Protein 4MUM (pdb70)

CATH classification: 3.40.50.1000 (+1 more: 1.10.40.40)

Solvent-accessible surface area: 10524 Å² total; per-residue (Å²): 62,157,196,19,10,88,0,0,0,8,6,31,9,0,0,1,51,27,20,18,19,4,26,193,70,0,123,83,127,32,97,131,42,41,78,12,38,60,86,80,3,111,42,58,120,9,21,95,30,1,32,173,77,105,126,34,1,29,117,69,0,56,31,6,29,60,45,122,53,1,6,59,94,7,114,35,32,121,30,0,20,115,8,0,99,73,0,27,76,42,152,86,1,29,4,54,0,0,2,38,22,34,155,66,158,132,64,1,36,155,3,2,92,18,1,1,83,120,55,17,20,89,128,27,55,146,43,20,43,48,26,139,38,20,6,93,25,62,9,52,0,0,0,3,9,54,45,62,19,61,49,148,18,80,63,114,102,32,76,18,42,32,0,3,3,34,15,25,9,0,86,122,84,176,42,65,125,121,88,74,42,0,111,46,11,102,49,87,18,84,51,15,0,82,70,74,64,187

Secondary structure (DSSP, 8-state):
----EEEEE-SBTTTB-HHHHHHHHHHHH-TTS----GGG--SS-HHHHHHHHSTTHHHHHHHHHTSTTTTTTPPBPTTHHHHHHHHHHSTTEEEEEEEPPPS--SSHHHHHHHHHHHHH-GGGGGGEEE-S-GGGS--SEEEES-S-TT---S-SS-SSEEEEEP-TTTTTPPPPTT-EEE--TTS-HHHHHHTT--

Nearest PDB structures (foldseek):
  4mum-assembly1_A-2  TM=1.005E+00  e=1.459E-44  Homo sapiens
  2jau-assembly1_A  TM=1.003E+00  e=3.209E-42  Homo sapiens
  6g2m-assembly1_A  TM=9.958E-01  e=3.649E-42  Homo sapiens
  4l6c-assembly1_A  TM=9.941E-01  e=7.885E-42  Homo sapiens
  4l57-assembly1_B-2  TM=9.945E-01  e=9.111E-33  Homo sapiens

Radius of gyration: 16.86 Å; Cα contacts (8 Å, |Δi|>4): 347; chains: 1; bounding box: 38×54×32 Å

Foldseek 3Di:
DPCFAEEAEEPDQGFFPLPVLLQVQLCVVCVPDDAADLLRAAADDRLVVLCVRDPPRSVSSVVQCLDAPSLLPTDTFPLRLVLVVVQCPDPRYHYAHEYEFDPNPPHGVVSVLVNCCVRPNDVNSVRYDYDPACQPPAGAAYEEQHDVNPVVHPHPDRNYQYAHEDGSHPPPDDDDPPHHYDDHSVGDVVVVSVVRDD

Organism: Homo sapiens (NCBI:txid9606)

Sequence (198 aa):
SNRALRVLVDMDGVLADFEGGFLRRKFRARFPDQPFIIALEDRRGFWVSEQYGRLRPGLSEKAISIWESKNFFFELEEPLLPGAVEEAVKKEMASLQNTDVFICTSPPIKKMFKKYCPYEKYAWVEKKYFGPDFLEEQIVLLTRRDKTVVSSADLLIDDRPDIITTGGTGAEPTPSWEHVLFTACHNQHLQLQPPRRRLHSWADDWKAILDSKRP

Structure (mmCIF, N/CA/C/O backbone):
data_4MUM
#
_entry.id   4MUM
#
_cell.length_a   73.372
_cell.length_b   73.372
_cell.length_c   106.672
_cell.angle_alpha   90.000
_cell.angle_beta   90.000
_cell.angle_gamma   90.000
#
_symmetry.space_group_name_H-M   'P 43 21 2'
#
loop_
_entity.id
_entity.type
_entity.pdbx_description
1 polymer "Mitochondrial 5' n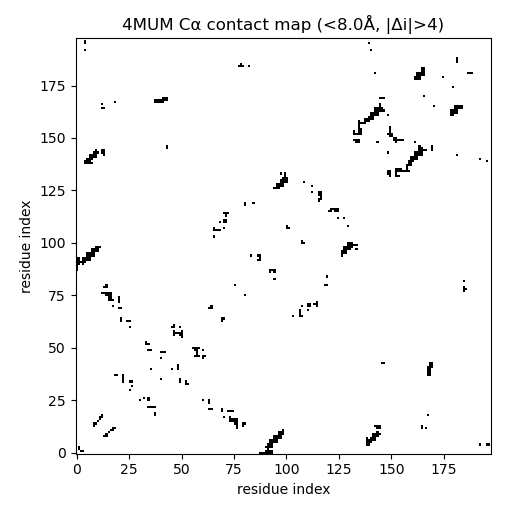ucleotidase"
2 non-polymer 'MAGNESIUM ION'
3 non-polymer 'PHOSPHATE ION'
4 non-polymer GLYCEROL
5 non-polymer DI(HYDROXYETHYL)ETHER
6 non-polymer 'TETRAETHYLENE GLYCOL'
7 non-polymer 2-AMINO-2-HYDROXYMETHYL-PROPANE-1,3-DIOL
8 non-polymer 'CHLORIDE ION'
9 water water
#
loop_
_atom_site.group_PDB
_atom_site.id
_atom_site.type_symbol
_atom_site.label_atom_id
_atom_site.label_alt_id
_atom_site.label_comp_id
_atom_site.label_asym_id
_atom_site.label_entity_id
_atom_site.label_seq_id
_atom_site.pdbx_PDB_ins_code
_atom_site.Cartn_x
_atom_site.Cartn_y
_atom_site.Cartn_z
_atom_site.occupancy
_atom_site.B_iso_or_equiv
_atom_site.auth_seq_id
_atom_site.auth_comp_id
_atom_site.auth_asym_id
_atom_site.auth_atom_id
_atom_site.pdbx_PDB_model_num
ATOM 1 N N . SER A 1 1 ? -7.355 2.851 8.126 1.00 18.42 27 SER A N 1
ATOM 2 C CA . SER A 1 1 ? -8.346 1.731 8.164 1.00 25.59 27 SER A CA 1
ATOM 3 C C . SER A 1 1 ? -7.760 0.619 9.029 1.00 28.78 27 SER A C 1
ATOM 4 O O . SER A 1 1 ? -6.521 0.395 9.030 1.00 25.72 27 SER A O 1
ATOM 7 N N . ASN A 1 2 ? -8.644 -0.066 9.778 1.00 33.61 28 ASN A N 1
ATOM 8 C CA . ASN A 1 2 ? -8.256 -1.069 10.804 1.00 36.63 28 ASN A CA 1
ATOM 9 C C . ASN A 1 2 ? -7.461 -2.273 10.210 1.00 36.93 28 ASN A C 1
ATOM 10 O O . ASN A 1 2 ? -7.660 -2.580 9.026 1.00 40.25 28 ASN A O 1
ATOM 15 N N . ARG A 1 8 ? -2.036 -6.333 12.637 1.00 37.19 34 ARG A N 1
ATOM 16 C CA . ARG A 1 8 ? -2.116 -5.283 13.687 1.00 35.18 34 ARG A CA 1
ATOM 17 C C . ARG A 1 8 ? -1.840 -3.905 13.105 1.00 31.23 34 ARG A C 1
ATOM 18 O O . ARG A 1 8 ? -0.829 -3.702 12.415 1.00 33.65 34 ARG A O 1
ATOM 22 N N . ALA A 1 9 ? -2.755 -2.984 13.342 1.00 26.60 35 ALA A N 1
ATOM 23 C CA . ALA A 1 9 ? -2.637 -1.666 12.715 1.00 21.95 35 ALA A CA 1
ATOM 24 C C . ALA A 1 9 ? -1.681 -0.790 13.483 1.00 19.34 35 ALA A C 1
ATOM 25 O O . ALA A 1 9 ? -1.651 -0.796 14.715 1.00 22.39 35 ALA A O 1
ATOM 27 N N . LEU A 1 10 ? -0.933 0.012 12.731 1.00 15.90 36 LEU A N 1
ATOM 28 C CA . LEU A 1 10 ? -0.212 1.144 13.292 1.00 15.37 36 LEU A CA 1
ATOM 29 C C . LEU A 1 10 ? -1.288 2.057 13.790 1.00 15.13 36 LEU A C 1
ATOM 30 O O . LEU A 1 10 ? -2.213 2.451 13.082 1.00 16.94 36 LEU A O 1
ATOM 35 N N . ARG A 1 11 ? -1.166 2.454 15.025 1.00 13.14 37 ARG A N 1
ATOM 36 C CA . ARG A 1 11 ? -1.964 3.478 15.774 1.00 12.53 37 ARG A CA 1
ATOM 37 C C . ARG A 1 11 ? -1.194 4.879 16.077 1.00 11.98 37 ARG A C 1
ATOM 38 O O . ARG A 1 11 ? -0.090 5.027 16.708 1.00 12.74 37 ARG A O 1
ATOM 51 N N . VAL A 1 12 ? -1.870 5.939 15.562 1.00 11.46 38 VAL A N 1
ATOM 52 C CA . VAL A 1 12 ? -1.321 7.274 15.580 1.00 10.48 38 VAL A CA 1
ATOM 53 C C . VAL A 1 12 ? -2.302 8.134 16.350 1.00 10.37 38 VAL A C 1
ATOM 54 O O . VAL A 1 12 ? -3.486 8.200 15.999 1.00 11.04 38 VAL A O 1
ATOM 58 N N . LEU A 1 13 ? -1.814 8.756 17.406 1.00 9.59 39 LEU A N 1
ATOM 59 C CA . LEU A 1 13 ? -2.550 9.777 18.145 1.00 9.31 39 LEU A CA 1
ATOM 60 C C . LEU A 1 13 ? -2.162 11.148 17.525 1.00 9.34 39 LEU A C 1
ATOM 61 O O . LEU A 1 13 ? -0.974 11.472 17.424 1.00 10.38 39 LEU A O 1
ATOM 66 N N . VAL A 1 14 ? -3.170 11.901 17.132 1.00 9.30 40 VAL A N 1
ATOM 67 C CA . VAL A 1 14 ? -3.008 13.232 16.552 1.00 9.42 40 VAL A CA 1
ATOM 68 C C . VAL A 1 14 ? -3.548 14.236 17.522 1.00 9.07 40 VAL A C 1
ATOM 69 O O . VAL A 1 14 ? -4.743 14.194 17.872 1.00 9.23 40 VAL A O 1
ATOM 73 N N . ASP A 1 15 ? -2.717 15.132 18.010 1.00 9.35 41 ASP A N 1
ATOM 74 C CA . ASP A 1 15 ? -3.133 16.212 18.891 1.00 8.85 41 ASP A CA 1
ATOM 75 C C . ASP A 1 15 ? -4.071 17.186 18.155 1.00 8.97 41 ASP A C 1
ATOM 76 O O . ASP A 1 15 ? -4.076 17.251 16.944 1.00 9.38 41 ASP A O 1
ATOM 81 N N . MET A 1 16 ? -4.844 17.940 18.941 1.00 8.95 42 MET A N 1
ATOM 82 C CA . MET A 1 16 ? -5.783 18.899 18.371 1.00 9.05 42 MET A CA 1
ATOM 83 C C . MET A 1 16 ? -5.226 20.320 18.378 1.00 8.60 42 MET A C 1
ATOM 84 O O . MET A 1 16 ? -4.827 20.816 17.335 1.00 8.65 42 MET A O 1
ATOM 89 N N . ASP A 1 17 ? -5.134 20.978 19.527 1.00 8.49 43 ASP A N 1
ATOM 90 C CA . ASP A 1 17 ? -4.604 22.354 19.545 1.00 8.40 43 ASP A CA 1
ATOM 91 C C . ASP A 1 17 ? -3.148 22.344 19.097 1.00 8.78 43 ASP A C 1
ATOM 92 O O . ASP A 1 17 ? -2.305 21.620 19.648 1.00 9.64 43 ASP A O 1
ATOM 97 N N . GLY A 1 18 ? -2.836 23.200 18.119 1.00 8.91 44 GLY A N 1
ATOM 98 C CA . GLY A 1 18 ? -1.465 23.339 17.638 1.00 9.58 44 GLY A CA 1
ATOM 99 C C . GLY A 1 18 ? -1.073 22.369 16.576 1.00 9.71 44 GLY A C 1
ATOM 100 O O . GLY A 1 18 ? 0.045 22.429 16.072 1.00 10.82 44 GLY A O 1
ATOM 101 N N . VAL A 1 19 ? -1.930 21.422 16.237 1.00 9.38 45 VAL A N 1
ATOM 102 C CA . VAL A 1 19 ? -1.665 20.387 15.239 1.00 9.19 45 VAL A CA 1
ATOM 103 C C . VAL A 1 19 ? -2.775 20.351 14.207 1.00 8.93 45 VAL A C 1
ATOM 104 O O . VAL A 1 19 ? -2.536 20.414 13.006 1.00 9.76 45 VAL A O 1
ATOM 108 N N . LEU A 1 20 ? -4.017 20.244 14.687 1.00 8.68 46 LEU A N 1
ATOM 109 C CA . LEU A 1 20 ? -5.180 20.353 13.819 1.00 8.68 46 LEU A CA 1
ATOM 110 C C . LEU A 1 20 ? -5.782 21.753 13.828 1.00 8.43 46 LEU A C 1
ATOM 111 O O . LEU A 1 20 ? -6.207 22.223 12.777 1.00 9.04 46 LEU A O 1
ATOM 116 N N . ALA A 1 21 ? -5.859 22.368 14.996 1.00 8.86 47 ALA A N 1
ATOM 117 C CA . ALA A 1 21 ? -6.590 23.648 15.205 1.00 8.99 47 ALA A CA 1
ATOM 118 C C . ALA A 1 21 ? -5.601 24.730 15.613 1.00 9.21 47 ALA A C 1
ATOM 119 O O . ALA A 1 21 ? -4.751 24.517 16.467 1.00 9.57 47 ALA A O 1
ATOM 121 N N . ASP A 1 22 ? -5.751 25.905 15.019 1.00 9.49 48 ASP A N 1
ATOM 122 C CA . ASP A 1 22 ? -4.827 27.024 15.273 1.00 10.21 48 ASP A CA 1
ATOM 123 C C . ASP A 1 22 ? -5.205 27.797 16.527 1.00 9.65 48 ASP A C 1
ATOM 124 O O . ASP A 1 22 ? -5.833 28.885 16.488 1.00 10.24 48 ASP A O 1
ATOM 129 N N . PHE A 1 23 ? -4.880 27.239 17.670 1.00 9.56 49 PHE A N 1
ATOM 130 C CA . PHE A 1 23 ? -5.114 27.852 18.968 1.00 9.42 49 PHE A CA 1
ATOM 131 C C . PHE A 1 23 ? -4.356 29.170 19.085 1.00 9.99 49 PHE A C 1
ATOM 132 O O . PHE A 1 23 ? -4.910 30.184 19.525 1.00 10.70 49 PHE A O 1
ATOM 140 N N . GLU A 1 24 ? -3.064 29.168 18.747 1.00 10.25 50 GLU A N 1
ATOM 141 C CA . GLU A 1 24 ? -2.207 30.365 18.976 1.00 11.34 50 GLU A CA 1
ATOM 142 C C . GLU A 1 24 ? -2.732 31.537 18.175 1.00 11.11 50 GLU A C 1
ATOM 143 O O . GLU A 1 24 ? -2.838 32.670 18.705 1.00 11.70 50 GLU A O 1
ATOM 149 N N . GLY A 1 25 ? -3.039 31.342 16.913 1.00 11.58 51 GLY A N 1
ATOM 150 C CA . GLY A 1 25 ? -3.539 32.458 16.096 1.00 12.01 51 GLY A CA 1
ATOM 151 C C . GLY A 1 25 ? -4.937 32.874 16.491 1.00 11.48 51 GLY A C 1
ATOM 152 O O . GLY A 1 25 ? -5.254 34.084 16.457 1.00 13.13 51 GLY A O 1
ATOM 153 N N . GLY A 1 26 ? -5.791 31.924 16.809 1.00 11.01 52 GLY A N 1
ATOM 154 C CA . GLY A 1 26 ? -7.138 32.277 17.250 1.00 11.35 52 GLY A CA 1
ATOM 155 C C . GLY A 1 26 ? -7.117 33.056 18.516 1.00 10.93 52 GLY A C 1
ATOM 156 O O . GLY A 1 26 ? -7.889 34.056 18.693 1.00 12.18 52 GLY A O 1
ATOM 157 N N . PHE A 1 27 ? -6.307 32.612 19.484 1.00 10.60 53 PHE A N 1
ATOM 158 C CA . PHE A 1 27 ? -6.132 33.309 20.735 1.00 11.02 53 PHE A CA 1
ATOM 159 C C . PHE A 1 27 ? -5.659 34.754 20.494 1.00 11.79 53 PHE A C 1
ATOM 160 O O . PHE A 1 27 ? -6.237 35.694 21.051 1.00 12.34 53 PHE A O 1
ATOM 168 N N . LEU A 1 28 ? -4.593 34.909 19.718 1.00 11.84 54 LEU A N 1
ATOM 169 C CA . LEU A 1 28 ? -4.054 36.259 19.570 1.00 13.22 54 LEU A CA 1
ATOM 170 C C . LEU A 1 28 ? -5.101 37.183 18.954 1.00 13.91 54 LEU A C 1
ATOM 171 O O . LEU A 1 28 ? -5.230 38.366 19.382 1.00 14.75 54 LEU A O 1
ATOM 176 N N . ARG A 1 29 ? -5.783 36.741 17.928 1.00 13.82 55 ARG A N 1
ATOM 177 C CA A ARG A 1 29 ? -6.747 37.583 17.256 0.50 14.58 55 ARG A CA 1
ATOM 178 C CA B ARG A 1 29 ? -6.761 37.578 17.249 0.50 15.11 55 ARG A CA 1
ATOM 179 C C . ARG A 1 29 ? -7.839 38.005 18.244 1.00 14.20 55 ARG A C 1
ATOM 180 O O . ARG A 1 29 ? -8.242 39.179 18.317 1.00 15.70 55 ARG A O 1
ATOM 195 N N . LYS A 1 30 ? -8.391 37.065 18.995 1.00 13.44 56 LYS A N 1
ATOM 196 C CA . LYS A 1 30 ? -9.476 37.392 19.929 1.00 13.13 56 LYS A CA 1
ATOM 197 C C . LYS A 1 30 ? -9.000 38.201 21.118 1.00 13.67 56 LYS A C 1
ATOM 198 O O . LYS A 1 30 ? -9.736 39.072 21.600 1.00 14.63 56 LYS A O 1
ATOM 204 N N . PHE A 1 31 ? -7.785 37.960 21.558 1.00 13.69 57 PHE A N 1
ATOM 205 C CA . PHE A 1 31 ? -7.187 38.761 22.639 1.00 14.38 57 PHE A CA 1
ATOM 206 C C . PHE A 1 31 ? -7.067 40.230 22.185 1.00 15.84 57 PHE A C 1
ATOM 207 O O . PHE A 1 31 ? -7.507 41.145 22.908 1.00 15.98 57 PHE A O 1
ATOM 215 N N . ARG A 1 32 ? -6.516 40.464 21.010 1.00 15.99 58 ARG A N 1
ATOM 216 C CA . ARG A 1 32 ? -6.322 41.848 20.533 1.00 17.39 58 ARG A CA 1
ATOM 217 C C . ARG A 1 32 ? -7.670 42.519 20.331 1.00 17.83 58 ARG A C 1
ATOM 218 O O . ARG A 1 32 ? -7.792 43.730 20.575 1.00 20.19 58 ARG A O 1
ATOM 226 N N . ALA A 1 33 ? -8.686 41.802 19.855 1.00 17.43 59 ALA A N 1
ATOM 227 C CA . ALA A 1 33 ? -10.003 42.365 19.656 1.00 17.82 59 ALA A CA 1
ATOM 228 C C . ALA A 1 33 ? -10.684 42.769 20.976 1.00 18.04 59 ALA A C 1
ATOM 229 O O . ALA A 1 33 ? -11.326 43.814 21.093 1.00 19.72 59 ALA A O 1
ATOM 231 N N . ARG A 1 34 ? -10.571 41.915 21.990 1.00 17.01 60 ARG A N 1
ATOM 232 C CA . ARG A 1 34 ? -11.221 42.150 23.267 1.00 17.10 60 ARG A CA 1
ATOM 233 C C . ARG A 1 34 ? -10.481 43.178 24.127 1.00 17.90 60 ARG A C 1
ATOM 234 O O . ARG A 1 34 ? -11.116 43.936 24.862 1.00 19.66 60 ARG A O 1
ATOM 242 N N . PHE A 1 35 ? -9.150 43.146 24.056 1.00 18.13 61 PHE A N 1
ATOM 243 C CA . PHE A 1 35 ? -8.264 43.935 24.913 1.00 18.89 61 PHE A CA 1
ATOM 244 C C . PHE A 1 35 ? -7.315 44.807 24.053 1.00 20.64 61 PHE A C 1
ATOM 245 O O . PHE A 1 35 ? -6.085 44.647 24.117 1.00 21.49 61 PHE A O 1
ATOM 253 N N . PRO A 1 36 ? -7.879 45.730 23.256 1.00 22.11 62 PRO A N 1
ATOM 254 C CA . PRO A 1 36 ? -7.092 46.453 22.285 1.00 24.40 62 PRO A CA 1
ATOM 255 C C . PRO A 1 36 ? -6.066 47.368 22.902 1.00 26.34 62 PRO A C 1
ATOM 256 O O . PRO A 1 36 ? -5.124 47.751 22.201 1.00 29.14 62 PRO A O 1
ATOM 260 N N . ASP A 1 37 ? -6.239 47.705 24.180 1.00 25.38 63 ASP A N 1
ATOM 261 C CA . ASP A 1 37 ? -5.315 48.584 24.877 1.00 27.83 63 ASP A CA 1
ATOM 262 C C . ASP A 1 37 ? -4.254 47.905 25.676 1.00 28.06 63 ASP A C 1
ATOM 263 O O . ASP A 1 37 ? -3.430 48.558 26.298 1.00 31.47 63 ASP A O 1
ATOM 268 N N . GLN A 1 38 ? -4.180 46.578 25.563 1.00 24.72 64 GLN A N 1
ATOM 269 C CA . GLN A 1 38 ? -3.215 45.850 26.311 1.00 24.36 64 GLN A CA 1
ATOM 270 C C . GLN A 1 38 ? -2.093 45.417 25.373 1.00 24.37 64 GLN A C 1
ATOM 271 O O . GLN A 1 38 ? -2.295 45.279 24.157 1.00 26.09 64 GLN A O 1
ATOM 277 N N . PRO A 1 39 ? -0.905 45.295 25.930 1.00 25.29 65 PRO A N 1
ATOM 278 C CA . PRO A 1 39 ? 0.121 44.694 25.103 1.00 24.40 65 PRO A CA 1
ATOM 279 C C . PRO A 1 39 ? -0.171 43.226 24.821 1.00 24.35 65 PRO A C 1
ATOM 280 O O . PRO A 1 39 ? -0.983 42.591 25.514 1.00 25.13 65 PRO A O 1
ATOM 284 N N . PHE A 1 40 ? 0.521 42.699 23.828 1.00 23.04 66 PHE A N 1
ATOM 285 C CA . PHE A 1 40 ? 0.284 41.296 23.408 1.00 21.67 66 PHE A CA 1
ATOM 286 C C . PHE A 1 40 ? 1.640 40.681 22.995 1.00 20.88 66 PHE A C 1
ATOM 287 O O . PHE A 1 40 ? 2.679 41.379 22.907 1.00 23.08 66 PHE A O 1
ATOM 295 N N . ILE A 1 41 ? 1.640 39.371 22.703 1.00 18.87 67 ILE A N 1
ATOM 296 C CA A ILE A 1 41 ? 2.834 38.646 22.253 0.50 18.92 67 ILE A CA 1
ATOM 297 C CA B ILE A 1 41 ? 2.843 38.630 22.278 0.50 18.04 67 ILE A CA 1
ATOM 298 C C . ILE A 1 41 ? 2.627 38.227 20.824 1.00 18.71 67 ILE A C 1
ATOM 299 O O . ILE A 1 41 ? 1.786 37.355 20.536 1.00 18.94 67 ILE A O 1
ATOM 308 N N . ALA A 1 42 ? 3.400 38.768 19.888 1.00 19.04 68 ALA A N 1
ATOM 309 C CA . ALA A 1 42 ? 3.277 38.356 18.495 1.00 19.29 68 ALA A CA 1
ATOM 310 C C . ALA A 1 42 ? 3.697 36.878 18.426 1.00 18.51 68 ALA A C 1
ATOM 311 O O . ALA A 1 42 ? 4.487 36.419 19.238 1.00 18.71 68 ALA A O 1
ATOM 313 N N . LEU A 1 43 ? 3.155 36.165 17.480 1.00 17.53 69 LEU A N 1
ATOM 314 C CA . LEU A 1 43 ? 3.451 34.708 17.421 1.00 17.58 69 LEU A CA 1
ATOM 315 C C . LEU A 1 43 ? 4.936 34.422 17.347 1.00 18.30 69 LEU A C 1
ATOM 316 O O . LEU A 1 43 ? 5.418 33.487 17.956 1.00 18.86 69 LEU A O 1
ATOM 321 N N . GLU A 1 44 ? 5.693 35.243 16.602 1.00 19.21 70 GLU A N 1
ATOM 322 C CA . GLU A 1 44 ? 7.103 34.948 16.442 1.00 21.31 70 GLU A CA 1
ATOM 323 C C . GLU A 1 44 ? 7.835 35.094 17.769 1.00 21.56 70 GLU A C 1
ATOM 324 O O . GLU A 1 44 ? 8.964 34.604 17.918 1.00 24.95 70 GLU A O 1
ATOM 327 N N . ASP A 1 45 ? 7.242 35.820 18.720 1.00 20.20 71 ASP A N 1
ATOM 328 C CA . ASP A 1 45 ? 7.841 36.036 20.011 1.00 20.17 71 ASP A CA 1
ATOM 329 C C . ASP A 1 45 ? 7.364 35.106 21.099 1.00 19.12 71 ASP A C 1
ATOM 330 O O . ASP A 1 45 ? 7.780 35.172 22.239 1.00 19.82 71 ASP A O 1
ATOM 335 N N . ARG A 1 46 ? 6.465 34.192 20.738 1.00 17.77 72 ARG A N 1
ATOM 336 C CA . ARG A 1 46 ? 5.967 33.235 21.712 1.00 17.59 72 ARG A CA 1
ATOM 337 C C . ARG A 1 46 ? 7.071 32.273 22.132 1.00 18.92 72 ARG A C 1
ATOM 338 O O . ARG A 1 46 ? 7.797 31.733 21.282 1.00 19.22 72 ARG A O 1
ATOM 346 N N . ARG A 1 47 ? 7.182 32.045 23.425 1.00 18.90 73 ARG A N 1
ATOM 347 C CA . ARG A 1 47 ? 8.121 31.090 23.977 1.00 21.96 73 ARG A CA 1
ATOM 348 C C . ARG A 1 47 ? 7.486 30.406 25.169 1.00 21.13 73 ARG A C 1
ATOM 349 O O . ARG A 1 47 ? 6.790 31.039 25.974 1.00 22.36 73 ARG A O 1
ATOM 357 N N . GLY A 1 48 ? 7.652 29.098 25.261 1.00 21.11 74 GLY A N 1
ATOM 358 C CA . GLY A 1 48 ? 7.034 28.322 26.327 1.00 20.11 74 GLY A CA 1
ATOM 359 C C . GLY A 1 48 ? 5.597 27.882 25.969 1.00 18.42 74 GLY A C 1
ATOM 360 O O . GLY A 1 48 ? 4.866 28.566 25.276 1.00 17.81 74 GLY A O 1
ATOM 361 N N . PHE A 1 49 ? 5.240 26.692 26.431 1.00 17.80 75 PHE A N 1
ATOM 362 C CA . PHE A 1 49 ? 3.937 26.110 26.087 1.00 16.48 75 PHE A CA 1
ATOM 363 C C . PHE A 1 49 ? 2.766 26.874 26.641 1.00 16.60 75 PHE A C 1
ATOM 364 O O . PHE A 1 49 ? 1.713 26.963 25.985 1.00 16.76 75 PHE A O 1
ATOM 372 N N . TRP A 1 50 ? 2.891 27.422 27.826 1.00 16.39 76 TRP A N 1
ATOM 373 C CA . TRP A 1 50 ? 1.739 28.019 28.489 1.00 16.78 76 TRP A CA 1
ATOM 374 C C . TRP A 1 50 ? 1.645 29.492 28.111 1.00 16.17 76 TRP A C 1
ATOM 375 O O . TRP A 1 50 ? 2.371 30.365 28.630 1.00 17.83 76 TRP A O 1
ATOM 386 N N . VAL A 1 51 ? 0.645 29.823 27.321 1.00 15.47 77 VAL A N 1
ATOM 387 C CA . VAL A 1 51 ? 0.400 31.177 26.896 1.00 15.45 77 VAL A CA 1
ATOM 388 C C . VAL A 1 51 ? 0.258 32.093 28.085 1.00 15.98 77 VAL A C 1
ATOM 389 O O . VAL A 1 51 ? 0.774 33.249 28.101 1.00 16.89 77 VAL A O 1
ATOM 393 N N . SER A 1 52 ? -0.569 31.690 29.057 1.00 16.21 78 SER A N 1
ATOM 394 C CA . SER A 1 52 ? -0.883 32.582 30.139 1.00 17.30 78 SER A CA 1
ATOM 395 C C . SER A 1 52 ? 0.329 32.966 30.956 1.00 18.15 78 SER A C 1
ATOM 396 O O . SER A 1 52 ? 0.368 34.054 31.536 1.00 19.85 78 SER A O 1
ATOM 399 N N . GLU A 1 53 ? 1.316 32.092 31.026 1.00 18.84 79 GLU A N 1
ATOM 400 C CA . GLU A 1 53 ? 2.564 32.405 31.761 1.00 20.59 79 GLU A CA 1
ATOM 401 C C . GLU A 1 53 ? 3.341 33.507 31.093 1.00 20.63 79 GLU A C 1
ATOM 402 O O . GLU A 1 53 ? 3.854 34.409 31.773 1.00 21.99 79 GLU A O 1
ATOM 408 N N . GLN A 1 54 ? 3.433 33.498 29.780 1.00 19.77 80 GLN A N 1
ATOM 409 C CA . GLN A 1 54 ? 4.179 34.536 29.085 1.00 20.15 80 GLN A CA 1
ATOM 410 C C . GLN A 1 54 ? 3.409 35.860 29.221 1.00 20.05 80 GLN A C 1
ATOM 411 O O . GLN A 1 54 ? 3.978 36.938 29.454 1.00 21.60 80 GLN A O 1
ATOM 417 N N . TYR A 1 55 ? 2.095 35.804 29.073 1.00 19.56 81 TYR A N 1
ATOM 418 C CA . TYR A 1 55 ? 1.293 37.036 29.243 1.00 20.17 81 TYR A CA 1
ATOM 419 C C . TYR A 1 55 ? 1.398 37.575 30.647 1.00 21.90 81 TYR A C 1
ATOM 420 O O . TYR A 1 55 ? 1.480 38.829 30.875 1.00 23.70 81 TYR A O 1
ATOM 429 N N . GLY A 1 56 ? 1.429 36.701 31.628 1.00 22.34 82 GLY A N 1
ATOM 430 C CA . GLY A 1 56 ? 1.531 37.142 33.030 1.00 24.50 82 GLY A CA 1
ATOM 431 C C . GLY A 1 56 ? 2.818 37.872 33.316 1.00 26.90 82 GLY A C 1
ATOM 432 O O . GLY A 1 56 ? 2.861 38.755 34.164 1.00 28.38 82 GLY A O 1
ATOM 433 N N . ARG A 1 57 ? 3.902 37.514 32.626 1.00 26.50 83 ARG A N 1
ATOM 434 C CA . ARG A 1 57 ? 5.162 38.235 32.770 1.00 28.67 83 ARG A CA 1
ATOM 435 C C . ARG A 1 57 ? 5.168 39.582 32.073 1.00 28.41 83 ARG A C 1
ATOM 436 O O . ARG A 1 57 ? 6.011 40.466 32.420 1.00 38.26 83 ARG A O 1
ATOM 444 N N . LEU A 1 58 ? 4.357 39.701 31.035 1.00 31.89 84 LEU A N 1
ATOM 445 C CA . LEU A 1 58 ? 4.268 40.902 30.244 1.00 32.92 84 LEU A CA 1
ATOM 446 C C . LEU A 1 58 ? 3.672 42.069 31.046 1.00 33.46 84 LEU A C 1
ATOM 447 O O . LEU A 1 58 ? 4.255 43.173 31.082 1.00 40.92 84 LEU A O 1
ATOM 452 N N . ARG A 1 59 ? 2.526 41.846 31.706 1.00 35.94 85 ARG A N 1
ATOM 453 C CA . ARG A 1 59 ? 1.902 42.882 32.521 1.00 37.03 85 ARG A CA 1
ATOM 454 C C . ARG A 1 59 ? 1.017 42.249 33.591 1.00 38.86 85 ARG A C 1
ATOM 455 O O . ARG A 1 59 ? 0.362 41.244 33.333 1.00 34.83 85 ARG A O 1
ATOM 463 N N . PRO A 1 60 ? 0.944 42.845 34.792 1.00 39.92 86 PRO A N 1
ATOM 464 C CA . PRO A 1 60 ? 0.094 42.326 35.873 1.00 39.65 86 PRO A CA 1
ATOM 465 C C . PRO A 1 60 ? -1.361 42.208 35.456 1.00 36.01 86 PRO A C 1
ATOM 466 O O . PRO A 1 60 ? -1.871 43.146 34.823 1.00 36.78 86 PRO A O 1
ATOM 470 N N . GLY A 1 61 ? -1.987 41.036 35.687 1.00 31.44 87 GLY A N 1
ATOM 471 C CA . GLY A 1 61 ? -3.430 40.843 35.371 1.00 27.79 87 GLY A CA 1
ATOM 472 C C . GLY A 1 61 ? -3.623 40.234 33.997 1.00 25.10 87 GLY A C 1
ATOM 473 O O . GLY A 1 61 ? -4.737 39.858 33.650 1.00 23.31 87 GLY A O 1
ATOM 474 N N . LEU A 1 62 ? -2.580 40.213 33.172 1.00 23.55 88 LEU A N 1
ATOM 475 C CA . LEU A 1 62 ? -2.760 39.733 31.807 1.00 22.42 88 LEU A CA 1
ATOM 476 C C . LEU A 1 62 ? -2.878 38.215 31.709 1.00 19.49 88 LEU A C 1
ATOM 477 O O . LEU A 1 62 ? -3.497 37.737 30.774 1.00 19.51 88 LEU A O 1
ATOM 482 N N . SER A 1 63 ? -2.368 37.482 32.674 1.00 17.97 89 SER A N 1
ATOM 483 C CA . SER A 1 63 ? -2.641 36.034 32.691 1.00 17.82 89 SER A CA 1
ATOM 484 C C . SER A 1 63 ? -4.126 35.770 32.737 1.00 16.40 89 SER A C 1
ATOM 485 O O . SER A 1 63 ? -4.683 34.988 31.969 1.00 16.05 89 SER A O 1
ATOM 488 N N . GLU A 1 64 ? -4.837 36.448 33.637 1.00 17.13 90 GLU A N 1
ATOM 489 C CA . GLU A 1 64 ? -6.285 36.256 33.823 1.00 16.71 90 GLU A CA 1
ATOM 490 C C . GLU A 1 64 ? -7.028 36.692 32.606 1.00 14.69 90 GLU A C 1
ATOM 491 O O . GLU A 1 64 ? -8.019 36.082 32.196 1.00 14.91 90 GLU A O 1
ATOM 497 N N . LYS A 1 65 ? -6.642 37.806 32.007 1.00 15.01 91 LYS A N 1
ATOM 498 C CA . LYS A 1 65 ? -7.249 38.221 30.752 1.00 14.76 91 LYS A CA 1
ATOM 499 C C . LYS A 1 65 ? -7.052 37.215 29.626 1.00 13.98 91 LYS A C 1
ATOM 500 O O . LYS A 1 65 ? -7.974 36.955 28.852 1.00 13.77 91 LYS A O 1
ATOM 506 N N . ALA A 1 66 ? -5.847 36.700 29.507 1.00 13.42 92 ALA A N 1
ATOM 507 C CA . ALA A 1 66 ? -5.576 35.686 28.485 1.00 12.48 92 ALA A CA 1
ATOM 508 C C . ALA A 1 66 ? -6.491 34.472 28.685 1.00 12.06 92 ALA A C 1
ATOM 509 O O . ALA A 1 66 ? -7.109 33.985 27.741 1.00 11.32 92 ALA A O 1
ATOM 511 N N . ILE A 1 67 ? -6.547 33.989 29.924 1.00 11.63 93 ILE A N 1
ATOM 512 C CA . ILE A 1 67 ? -7.395 32.816 30.247 1.00 11.88 93 ILE A CA 1
ATOM 513 C C . ILE A 1 67 ? -8.811 33.060 29.805 1.00 11.57 93 ILE A C 1
ATOM 514 O O . ILE A 1 67 ? -9.510 32.174 29.320 1.00 11.24 93 ILE A O 1
ATOM 519 N N . SER A 1 68 ? -9.302 34.269 30.025 1.00 11.43 94 SER A N 1
ATOM 520 C CA . SER A 1 68 ? -10.672 34.561 29.716 1.00 11.42 94 SER A CA 1
ATOM 521 C C . SER A 1 68 ? -11.010 34.449 28.245 1.00 11.26 94 SER A C 1
ATOM 522 O O . SER A 1 68 ? -12.177 34.269 27.890 1.00 11.96 94 SER A O 1
ATOM 525 N N . ILE A 1 69 ? -10.030 34.529 27.370 1.00 10.49 95 ILE A N 1
ATOM 526 C CA . ILE A 1 69 ? -10.240 34.319 25.949 1.00 10.54 95 ILE A CA 1
ATOM 527 C C . ILE A 1 69 ? -10.592 32.842 25.670 1.00 9.96 95 ILE A C 1
ATOM 528 O O . ILE A 1 69 ? -11.593 32.577 25.013 1.00 9.70 95 ILE A O 1
ATOM 533 N N . TRP A 1 70 ? -9.782 31.892 26.137 1.00 9.62 96 TRP A N 1
ATOM 534 C CA . TRP A 1 70 ? -10.064 30.489 25.812 1.00 8.90 96 TRP A CA 1
ATOM 535 C C . TRP A 1 70 ? -11.145 29.890 26.690 1.00 8.67 96 TRP A C 1
ATOM 536 O O . TRP A 1 70 ? -11.692 28.862 26.308 1.00 9.43 96 TRP A O 1
ATOM 547 N N . GLU A 1 71 ? -11.531 30.525 27.787 1.00 9.15 97 GLU A N 1
ATOM 548 C CA . GLU A 1 71 ? -12.711 30.128 28.537 1.00 9.21 97 GLU A CA 1
ATOM 549 C C . GLU A 1 71 ? -14.016 30.590 27.923 1.00 9.29 97 GLU A C 1
ATOM 550 O O . GLU A 1 71 ? -15.090 30.167 28.382 1.00 10.33 97 GLU A O 1
ATOM 556 N N . SER A 1 72 ? -13.973 31.480 26.944 1.00 9.44 98 SER A N 1
ATOM 557 C CA . SER A 1 72 ? -15.178 31.993 26.361 1.00 9.62 98 SER A CA 1
ATOM 558 C C . SER A 1 72 ? -15.860 31.046 25.406 1.00 9.35 98 SER A C 1
ATOM 559 O O . SER A 1 72 ? -15.180 30.342 24.630 1.00 9.39 98 SER A O 1
ATOM 562 N N . LYS A 1 73 ? -17.185 31.111 25.380 1.00 9.11 99 LYS A N 1
ATOM 563 C CA . LYS A 1 73 ? -17.941 30.370 24.400 1.00 9.61 99 LYS A CA 1
ATOM 564 C C . LYS A 1 73 ? -17.456 30.644 23.014 1.00 9.47 99 LYS A C 1
ATOM 565 O O . LYS A 1 73 ? -17.123 31.783 22.669 1.00 10.28 99 LYS A O 1
ATOM 570 N N . ASN A 1 74 ? -17.449 29.623 22.182 1.00 9.52 100 ASN A N 1
ATOM 571 C CA . ASN A 1 74 ? -17.064 29.646 20.792 1.00 10.74 100 ASN A CA 1
ATOM 572 C C . ASN A 1 74 ? -15.593 29.777 20.509 1.00 9.95 100 ASN A C 1
ATOM 573 O O . ASN A 1 74 ? -15.198 29.739 19.346 1.00 10.54 100 ASN A O 1
ATOM 578 N N . PHE A 1 75 ? -14.758 29.896 21.539 1.00 8.75 101 PHE A N 1
ATOM 579 C CA . PHE A 1 75 ? -13.318 29.967 21.276 1.00 8.79 101 PHE A CA 1
ATOM 580 C C . PHE A 1 75 ? -12.819 28.715 20.553 1.00 8.49 101 PHE A C 1
ATOM 581 O O . PHE A 1 75 ? -12.188 28.794 19.499 1.00 9.33 101 PHE A O 1
ATOM 589 N N . PHE A 1 76 ? -13.057 27.557 21.151 1.00 8.24 102 PHE A N 1
ATOM 590 C CA . PHE A 1 76 ? -12.591 26.325 20.527 1.00 8.55 102 PHE A CA 1
ATOM 591 C C . PHE A 1 76 ? -13.303 26.034 19.227 1.00 8.47 102 PHE A C 1
ATOM 592 O O . PHE A 1 76 ? -12.682 25.620 18.235 1.00 8.89 102 PHE A O 1
ATOM 600 N N . PHE A 1 77 ? -14.625 26.265 19.182 1.00 8.50 103 PHE A N 1
ATOM 601 C CA . PHE A 1 77 ? -15.324 25.925 17.970 1.00 9.41 103 PHE A CA 1
ATOM 602 C C . PHE A 1 77 ? -14.872 26.688 16.752 1.00 9.45 103 PHE A C 1
ATOM 603 O O . PHE A 1 77 ? -14.893 26.176 15.643 1.00 10.10 103 PHE A O 1
ATOM 611 N N . GLU A 1 78 ? -14.522 27.944 16.968 1.00 9.83 104 GLU A N 1
ATOM 612 C CA . GLU A 1 78 ? -14.173 28.848 15.875 1.00 10.32 104 GLU A CA 1
ATOM 613 C C . GLU A 1 78 ? -12.700 28.788 15.462 1.00 10.27 104 GLU A C 1
ATOM 614 O O . GLU A 1 78 ? -12.287 29.532 14.555 1.00 11.41 104 GLU A O 1
ATOM 620 N N . LEU A 1 79 ? -11.884 27.972 16.104 1.00 9.76 105 LEU A N 1
ATOM 621 C CA . LEU A 1 79 ? -10.496 27.846 15.652 1.00 9.33 105 LEU A CA 1
ATOM 622 C C . LEU A 1 79 ? -10.424 27.392 14.221 1.00 10.12 105 LEU A C 1
ATOM 623 O O . LEU A 1 79 ? -11.155 26.529 13.758 1.00 10.59 105 LEU A O 1
ATOM 628 N N A GLU A 1 80 ? -9.493 27.962 13.464 0.50 10.56 106 GLU A N 1
ATOM 629 N N B GLU A 1 80 ? -9.508 27.987 13.470 0.50 10.76 106 GLU A N 1
ATOM 630 C CA A GLU A 1 80 ? -9.309 27.555 12.088 0.50 10.75 106 GLU A CA 1
ATOM 631 C CA B GLU A 1 80 ? -9.259 27.635 12.091 0.50 11.22 106 GLU A CA 1
ATOM 632 C C A GLU A 1 80 ? -8.390 26.342 12.025 0.50 10.00 106 GLU A C 1
ATOM 633 C C B GLU A 1 80 ? -8.388 26.374 12.037 0.50 10.25 106 GLU A C 1
ATOM 634 O O A GLU A 1 80 ? -7.410 26.254 12.762 0.50 10.37 106 GLU A O 1
ATOM 635 O O B GLU A 1 80 ? -7.444 26.284 12.827 0.50 10.69 106 GLU A O 1
ATOM 646 N N . PRO A 1 81 ? -8.627 25.455 11.078 1.00 9.86 107 PRO A N 1
ATOM 647 C CA . PRO A 1 81 ? -7.671 24.361 10.892 1.00 10.28 107 PRO A CA 1
ATOM 648 C C . PRO A 1 81 ? -6.325 24.885 10.430 1.00 10.48 107 PRO A C 1
ATOM 649 O O . PRO A 1 81 ? -6.221 25.865 9.688 1.00 11.62 107 PRO A O 1
ATOM 653 N N . LEU A 1 82 ? -5.274 24.215 10.862 1.00 10.32 108 LEU A N 1
ATOM 654 C CA A LEU A 1 82 ? -3.927 24.441 10.298 0.50 10.72 108 LEU A CA 1
ATOM 655 C CA B LEU A 1 82 ? -3.963 24.521 10.330 0.50 10.76 108 LEU A CA 1
ATOM 656 C C . LEU A 1 82 ? -3.898 24.048 8.879 1.00 11.23 108 LEU A C 1
ATOM 657 O O . LEU A 1 82 ? -4.565 23.114 8.446 1.00 10.72 108 LEU A O 1
ATOM 666 N N . PRO A 1 83 ? -3.051 24.698 8.066 1.00 11.53 109 PRO A N 1
ATOM 667 C CA . PRO A 1 83 ? -2.904 24.314 6.679 1.00 12.01 109 PRO A CA 1
ATOM 668 C C . PRO A 1 83 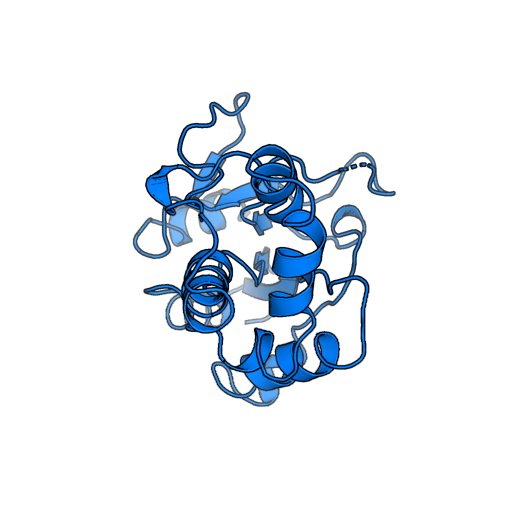? -2.570 22.851 6.527 1.00 11.05 109 PRO A C 1
ATOM 669 O O . PRO A 1 83 ? -1.670 22.342 7.190 1.00 12.03 109 PRO A O 1
ATOM 673 N N . GLY A 1 84 ? -3.279 22.137 5.671 1.00 10.94 110 GLY A N 1
ATOM 674 C CA . GLY A 1 84 ? -3.019 20.754 5.399 1.00 11.04 110 GLY A CA 1
ATOM 675 C C . GLY A 1 84 ? -3.463 19.737 6.424 1.00 10.67 110 GLY A C 1
ATOM 676 O O . GLY A 1 84 ? -3.387 18.528 6.173 1.00 11.43 110 GLY A O 1
ATOM 677 N N . ALA A 1 85 ? -3.928 20.175 7.574 1.00 10.34 111 ALA A N 1
ATOM 678 C CA . ALA A 1 85 ? -4.214 19.247 8.688 1.00 10.38 111 ALA A CA 1
ATOM 679 C C . ALA A 1 85 ? -5.378 18.340 8.402 1.00 10.89 111 ALA A C 1
ATOM 680 O O . ALA A 1 85 ? -5.295 17.131 8.618 1.00 11.04 111 ALA A O 1
ATOM 682 N N . VAL A 1 86 ? -6.481 18.905 7.961 1.00 11.24 112 VAL A N 1
ATOM 683 C CA . VAL A 1 86 ? -7.681 18.107 7.725 1.00 12.12 112 VAL A CA 1
ATOM 684 C C . VAL A 1 86 ? -7.419 17.113 6.601 1.00 12.21 112 VAL A C 1
ATOM 685 O O . VAL A 1 86 ? -7.747 15.935 6.681 1.00 12.35 112 VAL A O 1
ATOM 689 N N . GLU A 1 87 ? -6.800 17.591 5.536 1.00 12.39 113 GLU A N 1
ATOM 690 C CA A GLU A 1 87 ? -6.517 16.740 4.413 0.70 13.32 113 GLU A CA 1
ATOM 691 C CA B GLU A 1 87 ? -6.526 16.706 4.396 0.30 13.22 113 GLU A CA 1
ATOM 692 C C . GLU A 1 87 ? -5.565 15.595 4.789 1.00 12.60 113 GLU A C 1
ATOM 693 O O . GLU A 1 87 ? -5.760 14.422 4.380 1.00 13.24 113 GLU A O 1
ATOM 704 N N . ALA A 1 88 ? -4.533 15.919 5.550 1.00 12.24 114 ALA A N 1
ATOM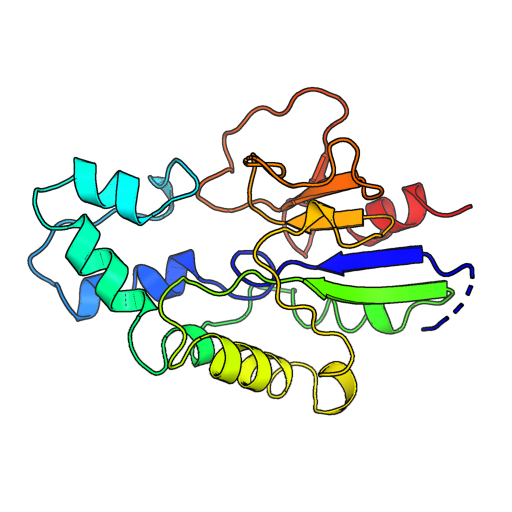 705 C CA . ALA A 1 88 ? -3.577 14.890 5.961 1.00 12.28 114 ALA A CA 1
ATOM 706 C C . ALA A 1 88 ? -4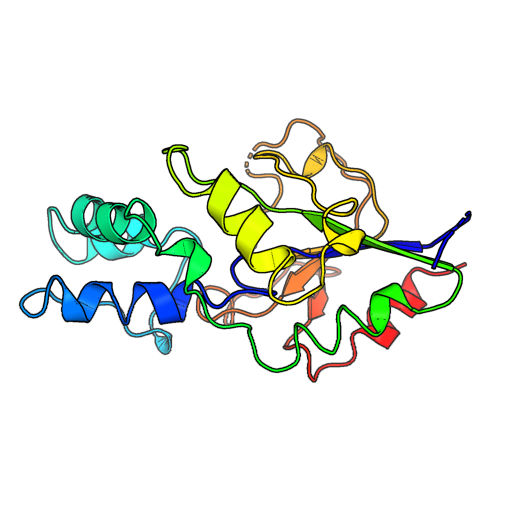.205 13.856 6.847 1.00 11.63 114 ALA A C 1
ATOM 707 O O . ALA A 1 88 ? -3.954 12.660 6.673 1.00 12.36 114 ALA A O 1
ATOM 709 N N . VAL A 1 89 ? -4.974 14.261 7.847 1.00 11.61 115 VAL A N 1
ATOM 710 C CA . VAL A 1 89 ? -5.553 13.296 8.756 1.00 12.38 115 VAL A CA 1
ATOM 711 C C . VAL A 1 89 ? -6.609 12.443 8.042 1.00 12.16 115 VAL A C 1
ATOM 712 O O . VAL A 1 89 ? -6.715 11.238 8.314 1.00 12.52 115 VAL A O 1
ATOM 716 N N . LYS A 1 90 ? -7.390 13.022 7.131 1.00 12.02 116 LYS A N 1
ATOM 717 C CA A LYS A 1 90 ? -8.299 12.188 6.321 0.50 13.13 116 LYS A CA 1
ATOM 718 C CA B LYS A 1 90 ? -8.312 12.212 6.291 0.50 13.11 116 LYS A CA 1
ATOM 719 C C . LYS A 1 90 ? -7.533 11.170 5.518 1.00 13.78 116 LYS A C 1
ATOM 720 O O . LYS A 1 90 ? -7.907 9.986 5.451 1.00 14.61 116 LYS A O 1
ATOM 731 N N . GLU A 1 91 ? -6.429 11.587 4.899 1.00 13.03 117 GLU A N 1
ATOM 732 C CA . GLU A 1 91 ? -5.661 10.623 4.138 1.00 14.24 117 GLU A CA 1
ATOM 733 C C . GLU A 1 91 ? -5.084 9.555 5.052 1.00 13.90 117 GLU A C 1
ATOM 734 O O . GLU A 1 91 ? -5.118 8.368 4.753 1.00 15.30 117 GLU A O 1
ATOM 740 N N . MET A 1 92 ? -4.497 9.947 6.180 1.00 13.00 118 MET A N 1
ATOM 741 C CA . MET A 1 92 ? -3.917 9.038 7.159 1.00 12.95 118 MET A CA 1
ATOM 742 C C . MET A 1 92 ? -4.911 7.989 7.610 1.00 13.52 118 MET A C 1
ATOM 743 O O . MET A 1 92 ? -4.593 6.814 7.670 1.00 14.03 118 MET A O 1
ATOM 748 N N . ALA A 1 93 ? -6.143 8.408 7.883 1.00 13.55 119 ALA A N 1
ATOM 749 C CA . ALA A 1 93 ? -7.165 7.507 8.375 1.00 14.76 119 ALA A CA 1
ATOM 750 C C . ALA A 1 93 ? -7.593 6.508 7.304 1.00 15.91 119 ALA A C 1
ATOM 751 O O . ALA A 1 93 ? -8.152 5.44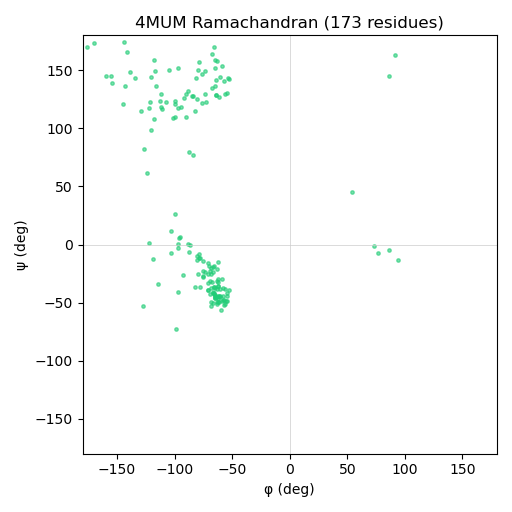2 7.652 1.00 19.08 119 ALA A O 1
ATOM 753 N N . SER A 1 94 ? -7.392 6.839 6.033 1.00 17.17 120 SER A N 1
ATOM 754 C CA . SER A 1 94 ? -7.761 5.954 4.912 1.00 19.28 120 SER A CA 1
ATOM 755 C C . SER A 1 94 ? -6.652 4.986 4.586 1.00 18.52 120 SER A C 1
ATOM 756 O O . SER A 1 94 ? -6.853 4.062 3.766 1.00 20.90 120 SER A O 1
ATOM 759 N N . LEU A 1 95 ? -5.470 5.102 5.202 1.00 17.04 121 LEU A N 1
ATOM 760 C CA . LEU A 1 95 ? -4.354 4.204 4.841 1.00 17.29 121 LEU A CA 1
ATOM 761 C C . LEU A 1 95 ? -4.567 2.790 5.378 1.00 17.25 121 LEU A C 1
ATOM 762 O O . LEU A 1 95 ? -5.120 2.591 6.439 1.00 18.30 121 LEU A O 1
ATOM 767 N N . GLN A 1 96 ? -4.038 1.798 4.655 1.00 19.03 122 GLN A N 1
ATOM 768 C CA . GLN A 1 96 ? -4.044 0.441 5.137 1.00 19.99 122 GLN A CA 1
ATOM 769 C C . GLN A 1 96 ? -3.375 0.317 6.462 1.00 19.40 122 GLN A C 1
ATOM 770 O O . GLN A 1 96 ? -2.370 0.988 6.692 1.00 18.60 122 GLN A O 1
ATOM 776 N N . ASN A 1 97 ? -3.913 -0.511 7.357 1.00 19.50 123 ASN A N 1
ATOM 777 C CA . ASN A 1 97 ? -3.236 -0.845 8.596 1.00 19.88 123 ASN A CA 1
ATOM 778 C C . ASN A 1 97 ? -2.844 0.399 9.396 1.00 17.10 123 ASN A C 1
ATOM 779 O O . ASN A 1 97 ? -1.764 0.455 9.964 1.00 17.85 123 ASN A O 1
ATOM 784 N N . THR A 1 98 ? -3.772 1.338 9.512 1.00 16.75 124 THR A N 1
ATOM 785 C CA . THR A 1 98 ? -3.538 2.587 10.232 1.00 15.09 124 THR A CA 1
ATOM 786 C C . THR A 1 98 ? -4.798 3.030 10.947 1.00 15.03 124 THR A C 1
ATOM 787 O O . THR A 1 98 ? -5.818 3.252 10.299 1.00 16.67 124 THR A O 1
ATOM 791 N N . ASP A 1 99 ? -4.713 3.154 12.249 1.00 13.96 125 ASP A N 1
ATOM 792 C CA . ASP A 1 99 ? -5.810 3.608 13.095 1.00 13.98 125 ASP A CA 1
ATOM 793 C C . ASP A 1 99 ? -5.433 4.973 13.681 1.00 13.16 125 ASP A C 1
ATOM 794 O O . ASP A 1 99 ? -4.382 5.099 14.330 1.00 15.12 125 ASP A O 1
ATOM 799 N N . VAL A 1 100 ? -6.265 5.979 13.452 1.00 11.73 126 VAL A N 1
ATOM 800 C CA . VAL A 1 100 ? -6.009 7.351 13.868 1.00 11.32 126 VAL A CA 1
ATOM 801 C C . VAL A 1 100 ? -6.988 7.745 14.956 1.00 10.59 126 VAL A C 1
ATOM 802 O O . VAL A 1 100 ? -8.204 7.573 14.790 1.00 11.42 126 VAL A O 1
ATOM 806 N N . PHE A 1 101 ? -6.471 8.271 16.049 1.00 9.95 127 PHE A N 1
ATOM 807 C CA . PHE A 1 101 ? -7.261 8.854 17.118 1.00 9.59 127 PHE A CA 1
ATOM 808 C C . PHE A 1 101 ? -6.850 10.308 17.281 1.00 9.69 127 PHE A C 1
ATOM 809 O O . PHE A 1 101 ? -5.656 10.622 17.176 1.00 11.30 127 PHE A O 1
ATOM 817 N N . ILE A 1 102 ? -7.780 11.175 17.591 1.00 9.18 128 ILE A N 1
ATOM 818 C CA . ILE A 1 102 ? -7.513 12.566 17.967 1.00 9.52 128 ILE A CA 1
ATOM 819 C C . ILE A 1 102 ? -7.448 12.584 19.475 1.00 9.81 128 ILE A C 1
ATOM 820 O O . ILE A 1 102 ? -8.439 12.254 20.115 1.00 12.20 128 ILE A O 1
ATOM 825 N N . CYS A 1 103 ? -6.306 12.949 20.054 1.00 9.91 129 CYS A N 1
ATOM 826 C CA . CYS A 1 103 ? -6.040 12.881 21.480 1.00 9.74 129 CYS A CA 1
ATOM 827 C C . CYS A 1 103 ? -5.779 14.258 22.004 1.00 9.69 129 CYS A C 1
ATOM 828 O O . CYS A 1 103 ? -4.736 14.833 21.652 1.00 10.31 129 CYS A O 1
ATOM 831 N N . THR A 1 104 ? -6.703 14.808 22.760 1.00 9.13 130 THR A N 1
ATOM 832 C CA . THR A 1 104 ? -6.734 16.235 23.131 1.00 8.86 130 THR A CA 1
ATOM 833 C C . THR A 1 104 ? -7.031 16.412 24.600 1.00 8.77 130 THR A C 1
ATOM 834 O O . THR A 1 104 ? -7.829 15.654 25.165 1.00 9.09 130 THR A O 1
ATOM 838 N N . SER A 1 105 ? -6.401 17.400 25.218 1.00 8.84 131 SER A N 1
ATOM 839 C CA . SER A 1 105 ? -6.597 17.745 26.586 1.00 9.38 131 SER A CA 1
ATOM 840 C C . SER A 1 105 ? -7.524 18.935 26.713 1.00 10.73 131 SER A C 1
ATOM 841 O O . SER A 1 105 ? -7.168 20.014 26.243 1.00 13.44 131 SER A O 1
ATOM 844 N N . PRO A 1 106 ? -8.656 18.834 27.396 1.00 10.12 132 PRO A N 1
ATOM 845 C CA A PRO A 1 106 ? -9.524 19.986 27.669 0.50 10.44 132 PRO A CA 1
ATOM 846 C CA B PRO A 1 106 ? -9.446 20.061 27.555 0.50 10.61 132 PRO A CA 1
ATOM 847 C C . PRO A 1 106 ? -8.812 20.958 28.603 1.00 10.53 132 PRO A C 1
ATOM 848 O O . PRO A 1 106 ? -7.996 20.550 29.415 1.00 12.22 132 PRO A O 1
ATOM 855 N N . ILE A 1 107 ? -9.203 22.215 28.570 1.00 10.61 133 ILE A N 1
ATOM 856 C CA . ILE A 1 107 ? -8.837 23.191 29.588 1.00 10.68 133 ILE A CA 1
ATOM 857 C C . ILE A 1 107 ? -9.533 22.885 30.887 1.00 11.21 133 ILE A C 1
ATOM 858 O O . ILE A 1 107 ? -10.400 22.012 30.971 1.00 11.87 133 ILE A O 1
ATOM 863 N N A LYS A 1 108 ? -9.201 23.606 31.945 0.50 12.32 134 LYS A N 1
ATOM 864 N N B LYS A 1 108 ? -9.203 23.627 31.929 0.50 12.01 134 LYS A N 1
ATOM 865 C CA A LYS A 1 108 ? -9.808 23.272 33.231 0.50 13.09 134 LYS A CA 1
ATOM 866 C CA B LYS A 1 108 ? -9.794 23.376 33.239 0.50 12.64 134 LYS A CA 1
ATOM 867 C C A LYS A 1 108 ? -11.310 23.630 33.297 0.50 11.81 134 LYS A C 1
ATOM 868 C C B LYS A 1 108 ? -11.298 23.642 33.292 0.50 11.65 134 LYS A C 1
ATOM 869 O O A LYS A 1 108 ? -12.073 22.909 33.904 0.50 12.62 134 LYS A O 1
ATOM 870 O O B LYS A 1 108 ? -12.038 22.902 33.905 0.50 12.49 134 LYS A O 1
ATOM 877 N N . MET A 1 109 ? -11.694 24.751 32.698 1.00 10.84 135 MET A N 1
ATOM 878 C CA . MET A 1 109 ? -13.102 25.203 32.705 1.00 10.20 135 MET A CA 1
ATOM 879 C C . MET A 1 109 ? -13.830 24.440 31.603 1.00 10.14 135 MET A C 1
ATOM 880 O O . MET A 1 109 ? -13.460 24.564 30.427 1.00 11.26 135 MET A O 1
ATOM 885 N N . PHE A 1 110 ? -14.782 23.587 31.980 1.00 9.81 136 PHE A N 1
ATOM 886 C CA . PHE A 1 110 ? -15.342 22.583 31.088 1.00 10.37 136 PHE A CA 1
ATOM 887 C C . PHE A 1 110 ? -16.707 22.897 30.523 1.00 9.64 136 PHE A C 1
ATOM 888 O O . PHE A 1 110 ? -17.285 22.056 29.833 1.00 9.86 136 PHE A O 1
ATOM 896 N N . LYS A 1 111 ? -17.186 24.139 30.670 1.00 9.51 137 LYS A N 1
ATOM 897 C CA A LYS A 1 111 ? -18.520 24.432 30.171 0.50 9.29 137 LYS A CA 1
ATOM 898 C CA B LYS A 1 111 ? -18.525 24.424 30.176 0.50 9.41 137 LYS A CA 1
ATOM 899 C C . LYS A 1 111 ? -18.634 24.260 28.683 1.00 9.25 137 LYS A C 1
ATOM 900 O O . LYS A 1 111 ? -19.681 23.762 28.182 1.00 10.11 137 LYS A O 1
ATOM 911 N N . TYR A 1 112 ? -17.654 24.729 27.927 1.00 8.58 138 TYR A N 1
ATOM 912 C CA . TYR A 1 112 ? -17.727 24.771 26.488 1.00 9.21 138 TYR A CA 1
ATOM 913 C C . TYR A 1 112 ? -16.732 23.877 25.764 1.00 9.11 138 TYR A C 1
ATOM 914 O O . TYR A 1 112 ? -16.994 23.391 24.680 1.00 9.62 138 TYR A O 1
ATOM 923 N N . CYS A 1 113 ? -15.549 23.723 26.350 1.00 8.84 139 CYS A N 1
ATOM 924 C CA . CYS A 1 113 ? -14.417 23.185 25.610 1.00 9.18 139 CYS A CA 1
ATOM 925 C C . CYS A 1 113 ? -14.631 21.741 25.131 1.00 9.23 139 CYS A C 1
ATOM 926 O O . CYS A 1 113 ? -14.499 21.482 23.930 1.00 9.30 139 CYS A O 1
ATOM 929 N N . PRO A 1 114 ? -15.021 20.801 26.005 1.00 9.54 140 PRO A N 1
ATOM 930 C CA . PRO A 1 114 ? -15.296 19.423 25.494 1.00 10.16 140 PRO A CA 1
ATOM 931 C C . PRO A 1 114 ? -16.314 19.413 24.403 1.00 9.12 140 PRO A C 1
ATOM 932 O O . PRO A 1 114 ? -16.092 18.831 23.313 1.00 9.94 140 PRO A O 1
ATOM 936 N N . TYR A 1 115 ? -17.485 20.052 24.621 1.00 8.93 141 TYR A N 1
ATOM 937 C CA . TYR A 1 115 ? -18.488 20.096 23.602 1.00 8.91 141 TYR A CA 1
ATOM 938 C C . TYR A 1 115 ? -17.983 20.638 22.278 1.00 8.80 141 TYR A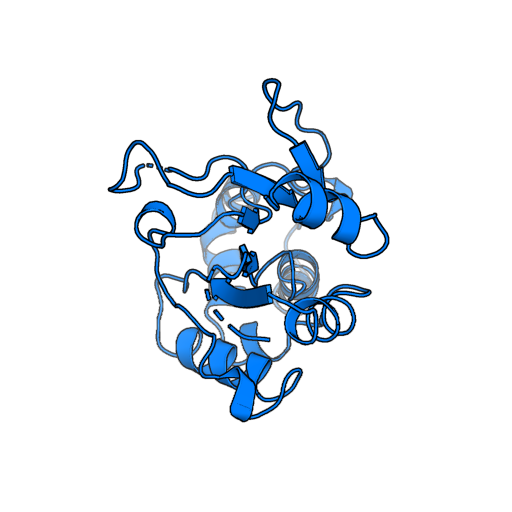 C 1
ATOM 939 O O . TYR A 1 115 ? -18.217 20.087 21.212 1.00 9.15 141 TYR A O 1
ATOM 948 N N . GLU A 1 116 ? -17.281 21.777 22.335 1.00 8.76 142 GLU A N 1
ATOM 949 C CA . GLU A 1 116 ? -16.839 22.455 21.128 1.00 8.82 142 GLU A CA 1
ATOM 950 C C . GLU A 1 116 ? -15.783 21.647 20.370 1.00 9.01 142 GLU A C 1
ATOM 951 O O . GLU A 1 116 ? -15.713 21.739 19.149 1.00 9.27 142 GLU A O 1
ATOM 957 N N . LYS A 1 117 ? -14.959 20.907 21.109 1.00 8.98 143 LYS A N 1
ATOM 958 C CA . LYS A 1 117 ? -14.003 20.021 20.433 1.00 9.12 143 LYS A CA 1
ATOM 959 C C . LYS A 1 117 ? -14.707 18.921 19.658 1.00 8.62 143 LYS A C 1
ATOM 960 O O . LYS A 1 117 ? -14.340 18.642 18.525 1.00 8.85 143 LYS A O 1
ATOM 966 N N . TYR A 1 118 ? -15.747 18.300 20.248 1.00 8.46 144 TYR A N 1
ATOM 967 C CA . TYR A 1 118 ? -16.527 17.327 19.470 1.00 8.76 144 TYR A CA 1
ATOM 968 C C . TYR A 1 118 ? -17.173 17.988 18.270 1.00 8.08 144 TYR A C 1
ATOM 969 O O . TYR A 1 118 ? -17.138 17.441 17.172 1.00 8.79 144 TYR A O 1
ATOM 978 N N . ALA A 1 119 ? -17.765 19.176 18.480 1.00 8.63 145 ALA A N 1
ATOM 979 C CA . ALA A 1 119 ? -18.400 19.832 17.376 1.00 8.71 145 ALA A CA 1
ATOM 980 C C . ALA A 1 119 ? -17.442 20.195 16.247 1.00 8.50 145 ALA A C 1
ATOM 981 O O . ALA A 1 119 ? -17.768 20.104 15.066 1.00 8.93 145 ALA A O 1
ATOM 983 N N . TRP A 1 120 ? -16.205 20.581 16.635 1.00 8.31 146 TRP A N 1
ATOM 984 C CA . TRP A 1 120 ? -15.182 20.925 15.656 1.00 8.51 146 TRP A CA 1
ATOM 985 C C . TRP A 1 120 ? -14.783 19.724 14.811 1.00 8.10 146 TRP A C 1
ATOM 986 O O . TRP A 1 120 ? -14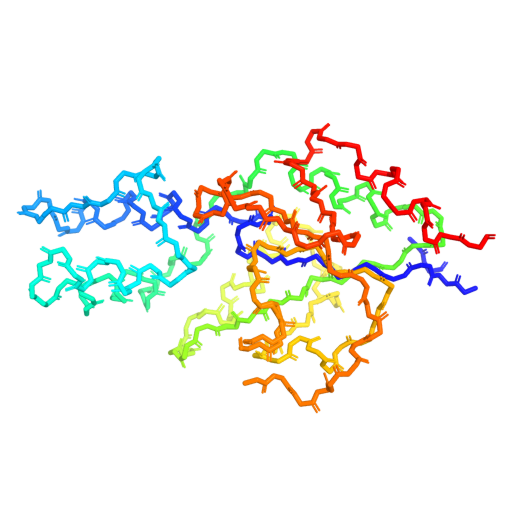.653 19.769 13.599 1.00 8.77 146 TRP A O 1
ATOM 997 N N . VAL A 1 121 ? -14.593 18.584 15.490 1.00 8.39 147 VAL A N 1
ATOM 998 C CA . VAL A 1 121 ? -14.275 17.342 14.784 1.00 8.44 147 VAL A CA 1
ATOM 999 C C . VAL A 1 121 ? -15.415 16.955 13.845 1.00 8.77 147 VAL A C 1
ATOM 1000 O O . VAL A 1 121 ? -15.168 16.567 12.697 1.00 9.23 147 VAL A O 1
ATOM 1004 N N . GLU A 1 122 ? -16.657 17.048 14.323 1.00 9.13 148 GLU A N 1
ATOM 1005 C CA . GLU A 1 122 ? -17.750 16.729 13.413 1.00 9.38 148 GLU A CA 1
ATOM 1006 C C . GLU A 1 122 ? -17.722 17.610 12.182 1.00 9.69 148 GLU A C 1
ATOM 1007 O O . GLU A 1 122 ? -17.942 17.143 11.060 1.00 10.50 148 GLU A O 1
ATOM 1013 N N . LYS A 1 123 ? -17.510 18.902 12.388 1.00 10.04 149 LYS A N 1
ATOM 1014 C CA A LYS A 1 123 ? -17.540 19.843 11.273 0.50 10.97 149 LYS A CA 1
ATOM 1015 C CA B LYS A 1 123 ? -17.480 19.924 11.338 0.50 11.12 149 LYS A CA 1
ATOM 1016 C C . LYS A 1 123 ? -16.479 19.521 10.226 1.00 10.83 149 LYS A C 1
ATOM 1017 O O . LYS A 1 123 ? -16.755 19.583 9.037 1.00 12.49 149 LYS A O 1
ATOM 1028 N N . TYR A 1 124 ? -15.247 19.198 10.643 1.00 10.11 150 TYR A N 1
ATOM 1029 C CA . TYR A 1 124 ? -14.163 19.007 9.675 1.00 10.31 150 TYR A CA 1
ATOM 1030 C C . TYR A 1 124 ? -13.967 17.573 9.198 1.00 10.28 150 TYR A C 1
ATOM 1031 O O . TYR A 1 124 ? -13.393 17.375 8.137 1.00 12.22 150 TYR A O 1
ATOM 1040 N N . PHE A 1 125 ? -14.363 16.594 10.018 1.00 10.51 151 PHE A N 1
ATOM 1041 C CA . PHE A 1 125 ? -14.120 15.186 9.731 1.00 10.90 151 PHE A CA 1
ATOM 1042 C C . PHE A 1 125 ? -15.362 14.358 9.582 1.00 11.17 151 PHE A C 1
ATOM 1043 O O . PHE A 1 125 ? -15.249 13.198 9.148 1.00 12.64 151 PHE A O 1
ATOM 1051 N N . GLY A 1 126 ? -16.510 14.869 9.958 1.00 11.17 152 GLY A N 1
ATOM 1052 C CA . GLY A 1 126 ? -17.762 14.180 9.870 1.00 10.85 152 GLY A CA 1
ATOM 1053 C C . GLY A 1 126 ? -18.152 13.396 11.076 1.00 10.24 152 GLY A C 1
ATOM 1054 O O . GLY A 1 126 ? -17.354 13.067 11.945 1.00 10.45 152 GLY A O 1
ATOM 1055 N N . PRO A 1 127 ? -19.454 13.043 11.158 1.00 10.66 153 PRO A N 1
ATOM 1056 C CA . PRO A 1 127 ? -19.960 12.299 12.289 1.00 10.97 153 PRO A CA 1
ATOM 1057 C C . PRO A 1 127 ? -19.227 11.013 12.630 1.00 11.34 153 PRO A C 1
ATOM 1058 O O . PRO A 1 127 ? -19.018 10.704 13.787 1.00 11.77 153 PRO A O 1
ATOM 1062 N N . ASP A 1 128 ? -18.811 10.259 11.621 1.00 11.39 154 ASP A N 1
ATOM 1063 C CA . ASP A 1 128 ? -18.172 8.974 11.893 1.00 12.80 154 ASP A CA 1
ATOM 1064 C C . ASP A 1 128 ? -16.843 9.149 12.591 1.00 12.29 154 ASP A C 1
ATOM 1065 O O . ASP A 1 128 ? -16.398 8.211 13.290 1.00 15.40 154 ASP A O 1
ATOM 1070 N N . PHE A 1 129 ? -16.169 10.295 12.473 1.00 10.57 155 PHE A N 1
ATOM 1071 C CA . PHE A 1 129 ? -14.872 10.437 13.105 1.00 10.64 155 PHE A CA 1
ATOM 1072 C C . PHE A 1 129 ? -14.967 10.744 14.576 1.00 9.87 155 PHE A C 1
ATOM 1073 O O . PHE A 1 129 ? -13.975 10.688 15.299 1.00 10.33 155 PHE A O 1
ATOM 1081 N N . LEU A 1 130 ? -16.171 11.047 15.091 1.00 10.11 156 LEU A N 1
ATOM 1082 C CA . LEU A 1 130 ? -16.340 11.316 16.496 1.00 10.36 156 LEU A CA 1
ATOM 1083 C C . LEU A 1 130 ? -15.902 10.141 17.375 1.00 10.58 156 LEU A C 1
ATOM 1084 O O . LEU A 1 130 ? -15.391 10.355 18.476 1.00 11.95 156 LEU A O 1
ATOM 1089 N N . GLU A 1 131 ? -16.023 8.911 16.838 1.00 10.49 157 GLU A N 1
ATOM 1090 C CA A GLU A 1 131 ? -15.625 7.642 17.420 0.50 10.85 157 GLU A CA 1
ATOM 1091 C CA B GLU A 1 131 ? -15.640 7.814 17.704 0.50 11.21 157 GLU A CA 1
ATOM 1092 C C . GLU A 1 131 ? -14.115 7.623 17.788 1.00 10.28 157 GLU A C 1
ATOM 1093 O O . GLU A 1 131 ? -13.662 6.792 18.571 1.00 11.51 157 GLU A O 1
ATOM 1104 N N . GLN A 1 132 ? -13.341 8.489 17.109 1.00 9.87 158 GLN A N 1
ATOM 1105 C CA . GLN A 1 132 ? -11.887 8.509 17.195 1.00 10.12 158 GLN A CA 1
ATOM 1106 C C . GLN A 1 132 ? -11.367 9.523 18.189 1.00 9.02 158 GLN A C 1
ATOM 1107 O O . GLN A 1 132 ? -10.127 9.661 18.316 1.00 10.00 158 GLN A O 1
ATOM 1113 N N . ILE A 1 133 ? -12.201 10.197 18.937 1.00 8.89 159 ILE A N 1
ATOM 1114 C CA . ILE A 1 133 ? -11.760 11.223 19.882 1.00 8.88 159 ILE A CA 1
ATOM 1115 C C . ILE A 1 133 ? -11.453 10.637 21.219 1.00 9.07 159 ILE A C 1
ATOM 1116 O O . ILE A 1 133 ? -12.256 9.863 21.778 1.00 9.71 159 ILE A O 1
ATOM 1121 N N . VAL A 1 134 ? -10.309 10.988 21.799 1.00 9.02 160 VAL A N 1
ATOM 1122 C CA . VAL A 1 134 ? -9.957 10.695 23.173 1.00 8.82 160 VAL A CA 1
ATOM 1123 C C . VAL A 1 134 ? -9.669 12.015 23.894 1.00 8.73 160 VAL A C 1
ATOM 1124 O O . V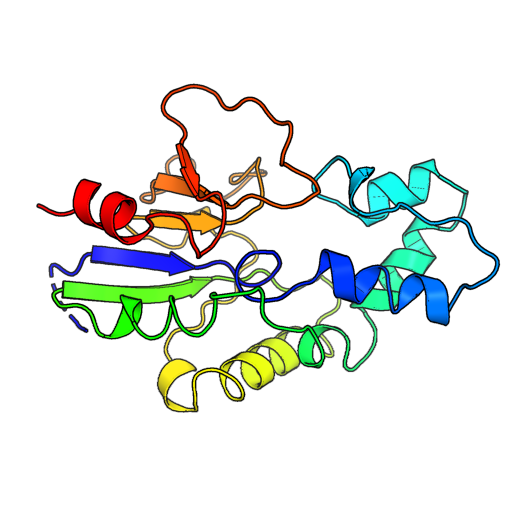AL A 1 134 ? -8.749 12.716 23.482 1.00 10.09 160 VAL A O 1
ATOM 1128 N N . LEU A 1 135 ? -10.447 12.326 24.899 1.00 8.36 161 LEU A N 1
ATOM 1129 C CA A LEU A 1 135 ? -10.221 13.495 25.755 0.50 8.89 161 LEU A CA 1
ATOM 1130 C CA B LEU A 1 135 ? -10.248 13.495 25.743 0.50 8.87 161 LEU A CA 1
ATOM 1131 C C . LEU A 1 135 ? -9.584 13.081 27.031 1.00 8.72 161 LEU A C 1
ATOM 1132 O O . LEU A 1 135 ? -10.144 12.260 27.772 1.00 9.93 161 LEU A O 1
ATOM 1141 N N . THR A 1 136 ? -8.402 13.606 27.336 1.00 9.04 162 THR A N 1
ATOM 1142 C CA . THR A 1 136 ? -7.696 13.280 28.546 1.00 10.03 162 THR A CA 1
ATOM 1143 C C . THR A 1 136 ? -6.668 14.356 28.868 1.00 9.94 162 THR A C 1
ATOM 1144 O O . THR A 1 136 ? -6.075 14.908 27.939 1.00 9.89 162 THR A O 1
ATOM 1148 N N . ARG A 1 137 ? -6.464 14.621 30.147 1.00 10.50 163 ARG A N 1
ATOM 1149 C CA A ARG A 1 137 ? -5.359 15.469 30.563 0.70 12.14 163 ARG A CA 1
ATOM 1150 C CA B ARG A 1 137 ? -5.370 15.473 30.613 0.30 11.29 163 ARG A CA 1
ATOM 1151 C C . ARG A 1 137 ? -4.057 14.758 30.616 1.00 12.09 163 ARG A C 1
ATOM 1152 O O . ARG A 1 137 ? -3.010 15.422 30.618 1.00 16.84 163 ARG A O 1
ATOM 1162 N N . ASP A 1 138 ? -4.065 13.454 30.627 1.00 11.42 164 ASP A N 1
ATOM 1163 C CA . ASP A 1 138 ? -2.856 12.628 30.704 1.00 11.79 164 ASP A CA 1
ATOM 1164 C C . ASP A 1 138 ? -2.769 11.738 29.481 1.00 10.76 164 ASP A C 1
ATOM 1165 O O . ASP A 1 138 ? -3.457 10.726 29.376 1.00 13.31 164 ASP A O 1
ATOM 1170 N N . LYS A 1 139 ? -1.994 12.135 28.485 1.00 10.57 165 LYS A N 1
ATOM 1171 C CA . LYS A 1 139 ? -1.867 11.375 27.273 1.00 10.56 165 LYS A CA 1
ATOM 1172 C C . LYS A 1 139 ? -0.949 10.156 27.422 1.00 10.58 165 LYS A C 1
ATOM 1173 O O . LYS A 1 139 ? -0.956 9.286 26.541 1.00 11.11 165 LYS A O 1
ATOM 1179 N N . THR A 1 140 ? -0.219 10.091 28.516 1.00 11.49 166 THR A N 1
ATOM 1180 C CA . THR A 1 140 ? 0.702 8.951 28.708 1.00 12.22 166 THR A CA 1
ATOM 1181 C C . THR A 1 140 ? -0.048 7.673 28.970 1.00 12.19 166 THR A C 1
ATOM 1182 O O . THR A 1 140 ? 0.514 6.595 28.798 1.00 13.88 166 THR A O 1
ATOM 1186 N N . VAL A 1 141 ? -1.322 7.727 29.363 1.00 11.84 167 VAL A N 1
ATOM 1187 C CA . VAL A 1 141 ? -2.126 6.531 29.595 1.00 12.46 167 VAL A CA 1
ATOM 1188 C C . VAL A 1 141 ? -2.836 6.053 28.318 1.00 11.96 167 VAL A C 1
ATOM 1189 O O . VAL A 1 141 ? -3.534 5.037 28.390 1.00 13.89 167 VAL A O 1
ATOM 1193 N N . VAL A 1 142 ? -2.649 6.720 27.198 1.00 11.48 168 VAL A N 1
ATOM 1194 C CA . VAL A 1 142 ? -3.195 6.286 25.942 1.00 11.26 168 VAL A CA 1
ATOM 1195 C C . VAL A 1 142 ? -2.105 5.594 25.188 1.00 11.69 168 VAL A C 1
ATOM 1196 O O . VAL A 1 142 ? -1.008 6.137 24.964 1.00 12.58 168 VAL A O 1
ATOM 1200 N N . SER A 1 143 ? -2.343 4.343 24.809 1.00 12.18 169 SER A N 1
ATOM 1201 C CA A SER A 1 143 ? -1.313 3.555 24.105 0.50 12.71 169 SER A CA 1
ATOM 1202 C CA B SER A 1 143 ? -1.349 3.515 24.097 0.50 12.55 169 SER A CA 1
ATOM 1203 C C . SER A 1 143 ? -1.434 3.729 22.604 1.00 12.26 169 SER A C 1
ATOM 1204 O O . SER A 1 143 ? -2.504 3.736 22.027 1.00 12.97 169 SER A O 1
ATOM 1209 N N . ALA A 1 144 ? -0.280 3.831 21.955 1.00 12.29 170 ALA A N 1
ATOM 1210 C CA . ALA A 1 144 ? -0.202 3.990 20.511 1.00 11.67 170 ALA A CA 1
ATOM 1211 C C . ALA A 1 144 ? 1.257 3.835 20.080 1.00 12.09 170 ALA A C 1
ATOM 1212 O O . ALA A 1 144 ? 2.157 3.800 20.930 1.00 13.52 170 ALA A O 1
ATOM 1214 N N . ASP A 1 145 ? 1.459 3.829 18.775 1.00 12.11 171 ASP A N 1
ATOM 1215 C CA . ASP A 1 145 ? 2.815 3.835 18.223 1.00 12.82 171 ASP A CA 1
ATOM 1216 C C . ASP A 1 145 ? 3.420 5.231 18.159 1.00 12.56 171 ASP A C 1
ATOM 1217 O O . ASP A 1 145 ? 4.647 5.403 18.314 1.00 12.97 171 ASP A O 1
ATOM 1222 N N . LEU A 1 146 ? 2.575 6.226 17.860 1.00 12.32 172 LEU A N 1
ATOM 1223 C CA . LEU A 1 146 ? 3.028 7.595 17.676 1.00 11.67 172 LEU A CA 1
ATOM 1224 C C . LEU A 1 146 ? 2.043 8.545 18.329 1.00 11.03 172 LEU A C 1
ATOM 1225 O O . LEU A 1 146 ? 0.851 8.315 18.304 1.00 11.12 172 LEU A O 1
ATOM 1230 N N . LEU A 1 147 ? 2.565 9.658 18.811 1.00 10.68 173 LEU A N 1
ATOM 1231 C CA . LEU A 1 147 ? 1.809 10.839 19.273 1.00 9.72 173 LEU A CA 1
ATOM 1232 C C . LEU A 1 147 ? 2.392 12.041 18.591 1.00 9.94 173 LEU A C 1
ATOM 1233 O O . LEU A 1 147 ? 3.571 12.368 18.819 1.00 11.10 173 LEU A O 1
ATOM 1238 N N . ILE A 1 148 ? 1.632 12.709 17.744 1.00 9.28 174 ILE A N 1
ATOM 1239 C CA . ILE A 1 148 ? 2.045 13.921 17.020 1.00 9.03 174 ILE A CA 1
ATOM 1240 C C . ILE A 1 148 ? 1.452 15.094 17.774 1.00 8.88 174 ILE A C 1
ATOM 1241 O O . ILE A 1 148 ? 0.219 15.230 17.811 1.00 9.71 174 ILE A O 1
ATOM 1246 N N . ASP A 1 149 ? 2.269 15.891 18.449 1.00 8.99 175 ASP A N 1
ATOM 1247 C CA . ASP A 1 149 ? 1.781 16.854 19.449 1.00 8.96 175 ASP A CA 1
ATOM 1248 C C . ASP A 1 149 ? 2.781 17.978 19.546 1.00 9.23 175 ASP A C 1
ATOM 1249 O O . ASP A 1 149 ? 4.005 17.743 19.518 1.00 9.58 175 ASP A O 1
ATOM 1254 N N . ASP A 1 150 ? 2.302 19.220 19.656 1.00 9.19 176 ASP A N 1
ATOM 1255 C CA . ASP A 1 150 ? 3.163 20.401 19.779 1.00 9.67 176 ASP A CA 1
ATOM 1256 C C . ASP A 1 150 ? 3.740 20.650 21.161 1.00 9.97 176 ASP A C 1
ATOM 1257 O O . ASP A 1 150 ? 4.579 21.572 21.305 1.00 10.58 176 ASP A O 1
ATOM 1262 N N . ARG A 1 151 ? 3.330 19.923 22.177 1.00 10.40 177 ARG A N 1
ATOM 1263 C CA . ARG A 1 151 ? 3.807 20.188 23.519 1.00 11.33 177 ARG A CA 1
ATOM 1264 C C . ARG A 1 151 ? 5.189 19.573 23.707 1.00 12.23 177 ARG A C 1
ATOM 1265 O O . ARG A 1 151 ? 5.317 18.348 23.567 1.00 12.63 177 ARG A O 1
ATOM 1273 N N . PRO A 1 152 ? 6.226 20.326 24.112 1.00 13.69 178 PRO A N 1
ATOM 1274 C CA . PRO A 1 152 ? 7.525 19.704 24.249 1.00 15.95 178 PRO A CA 1
ATOM 1275 C C . PRO A 1 152 ? 7.663 18.759 25.380 1.00 17.84 178 PRO A C 1
ATOM 1276 O O . PRO A 1 152 ? 8.379 17.724 25.228 1.00 21.53 178 PRO A O 1
ATOM 1280 N N . ASP A 1 153 ? 7.083 19.076 26.509 1.00 18.90 179 ASP A N 1
ATOM 1281 C CA . ASP A 1 153 ? 7.353 18.319 27.704 1.00 23.43 179 ASP A CA 1
ATOM 1282 C C . ASP A 1 153 ? 6.173 17.402 27.785 1.00 22.57 179 ASP A C 1
ATOM 1283 O O . ASP A 1 153 ? 5.241 17.667 28.548 1.00 23.49 179 ASP A O 1
ATOM 1288 N N A ILE A 1 154 ? 6.103 16.217 27.128 0.50 24.59 180 ILE A N 1
ATOM 1289 N N B ILE A 1 154 ? 6.256 16.393 26.949 0.50 21.19 180 ILE A N 1
ATOM 1290 C CA A ILE A 1 154 ? 4.882 15.324 27.397 0.50 24.29 180 ILE A CA 1
ATOM 1291 C CA B ILE A 1 154 ? 5.067 15.728 26.541 0.50 19.75 180 ILE A CA 1
ATOM 1292 C C A ILE A 1 154 ? 5.112 14.154 28.330 0.50 28.21 180 ILE A C 1
ATOM 1293 C C B ILE A 1 154 ? 4.635 14.779 27.641 0.50 20.47 180 ILE A C 1
ATOM 1294 O O A ILE A 1 154 ? 5.277 12.991 27.950 0.50 30.41 180 ILE A O 1
ATOM 1295 O O B ILE A 1 154 ? 3.475 14.390 27.716 0.50 20.78 180 ILE A O 1
ATOM 1304 N N A THR A 1 155 ? 4.990 14.496 29.586 0.50 31.85 181 THR A N 1
ATOM 1305 N N B THR A 1 155 ? 5.563 14.383 28.515 0.50 22.30 181 THR A N 1
ATOM 1306 C CA A THR A 1 155 ? 5.021 13.562 30.644 0.50 34.52 181 THR A CA 1
ATOM 1307 C CA B THR A 1 155 ? 5.171 13.565 29.656 0.50 23.81 181 THR A CA 1
ATOM 1308 C C A THR A 1 155 ? 4.892 14.490 31.833 0.50 36.35 181 THR A C 1
ATOM 1309 C C B THR A 1 155 ? 4.979 14.491 30.887 0.50 25.91 181 THR A C 1
ATOM 1310 O O A THR A 1 155 ? 4.904 14.037 32.951 0.50 39.18 181 THR A O 1
ATOM 1311 O O B THR A 1 155 ? 4.782 14.020 32.019 0.50 27.25 181 THR A O 1
ATOM 1318 N N A GLY A 1 156 ? 4.770 15.790 31.556 0.30 37.07 182 GLY A N 1
ATOM 1319 N N B GLY A 1 156 ? 5.005 15.806 30.661 0.50 26.92 182 GLY A N 1
ATOM 1320 C CA A GLY A 1 156 ? 4.480 16.803 32.584 0.30 37.74 182 GLY A CA 1
ATOM 1321 C CA B GLY A 1 156 ? 4.755 16.787 31.717 0.50 29.28 182 GLY A CA 1
ATOM 1322 C C A GLY A 1 156 ? 5.692 17.570 33.082 0.30 37.79 182 GLY A C 1
ATOM 1323 C C B GLY A 1 156 ? 6.016 17.417 32.270 0.50 30.07 182 GLY A C 1
ATOM 1324 O O A GLY A 1 156 ? 6.478 18.099 32.290 0.30 38.90 182 GLY A O 1
ATOM 1325 O O B GLY A 1 156 ? 7.051 16.755 32.397 0.50 31.38 182 GLY A O 1
ATOM 1326 N N . THR A 1 161 ? 3.469 15.554 36.157 0.80 39.82 187 THR A N 1
ATOM 1327 C CA . THR A 1 161 ? 4.032 14.459 35.367 0.80 37.52 187 THR A CA 1
ATOM 1328 C C . THR A 1 161 ? 2.949 13.379 35.122 0.80 33.44 187 THR A C 1
ATOM 1329 O O . THR A 1 161 ? 2.125 13.125 35.985 0.80 35.06 187 THR A O 1
ATOM 1333 N N . GLY A 1 162 ? 2.923 12.799 33.921 1.00 30.80 188 GLY A N 1
ATOM 1334 C CA . GLY A 1 162 ? 1.934 11.751 33.555 1.00 27.67 188 GLY A CA 1
ATOM 1335 C C . GLY A 1 162 ? 2.073 10.492 34.393 1.00 25.73 188 GLY A C 1
ATOM 1336 O O . GLY A 1 162 ? 3.134 10.180 34.973 1.00 27.90 188 GLY A O 1
ATOM 1337 N N . ALA A 1 163 ? 0.995 9.726 34.463 1.00 21.85 189 ALA A N 1
ATOM 1338 C CA . ALA A 1 163 ? 0.967 8.538 35.304 1.00 21.68 189 ALA A CA 1
ATOM 1339 C C . ALA A 1 163 ? 1.782 7.371 34.766 1.00 22.30 189 ALA A C 1
ATOM 1340 O O . ALA A 1 163 ? 2.138 6.469 35.535 1.00 24.56 189 ALA A O 1
ATOM 1342 N N . GLU A 1 164 ? 2.019 7.343 33.450 1.00 23.12 190 GLU A N 1
ATOM 1343 C CA . GLU A 1 164 ? 2.768 6.264 32.827 1.00 24.02 190 GLU A CA 1
ATOM 1344 C C . GLU A 1 164 ? 4.170 6.729 32.555 1.00 25.16 190 GLU A C 1
ATOM 1345 O O . GLU A 1 164 ? 4.367 7.576 31.665 1.00 25.62 190 GLU A O 1
ATOM 1351 N N . PRO A 1 165 ? 5.152 6.192 33.333 1.00 27.08 191 PRO A N 1
ATOM 1352 C CA . PRO A 1 165 ? 6.501 6.704 33.141 1.00 28.06 191 PRO A CA 1
ATOM 1353 C C . PRO A 1 165 ? 7.113 6.339 31.792 1.00 27.80 191 PRO A C 1
ATOM 1354 O O . PRO A 1 165 ? 8.060 7.041 31.339 1.00 30.25 191 PRO A O 1
ATOM 1358 N N . THR A 1 166 ? 6.647 5.246 31.187 1.00 26.73 192 THR A N 1
ATOM 1359 C CA . THR A 1 166 ? 7.198 4.822 29.896 1.00 27.58 192 THR A CA 1
ATOM 1360 C C . THR A 1 166 ? 6.059 4.656 28.895 1.00 24.60 192 THR A C 1
ATOM 1361 O O . THR A 1 166 ? 5.579 3.551 28.666 1.00 24.71 192 THR A O 1
ATOM 1365 N N . PRO A 1 167 ? 5.606 5.785 28.265 1.00 21.78 193 PRO A N 1
ATOM 1366 C CA . PRO A 1 167 ? 4.515 5.641 27.294 1.00 19.21 193 PRO A CA 1
ATOM 1367 C C . PRO A 1 167 ? 4.865 4.729 26.181 1.00 18.24 193 PRO A C 1
ATOM 1368 O O . PRO A 1 167 ? 6.071 4.605 25.830 1.00 19.69 193 PRO A O 1
ATOM 1372 N N . SER A 1 168 ? 3.899 4.120 25.569 1.00 16.90 194 SER A N 1
ATOM 1373 C CA . SER A 1 168 ? 4.146 3.274 24.445 1.00 16.38 194 SER A CA 1
ATOM 1374 C C . SER A 1 168 ? 4.452 4.001 23.185 1.00 14.95 194 SER A C 1
ATOM 1375 O O . SER A 1 168 ? 5.128 3.471 22.307 1.00 17.29 194 SER A O 1
ATOM 1378 N N . TRP A 1 169 ? 3.941 5.209 23.037 1.00 13.65 195 TRP A N 1
ATOM 1379 C CA . TRP A 1 169 ? 4.137 5.977 21.837 1.00 13.00 195 TRP A CA 1
ATOM 1380 C C . TRP A 1 169 ? 5.509 6.648 21.793 1.00 12.84 195 TRP A C 1
ATOM 1381 O O . TRP A 1 169 ? 6.071 7.022 22.825 1.00 14.49 195 TRP A O 1
ATOM 1392 N N . GLU A 1 170 ? 5.992 6.826 20.583 1.00 12.65 196 GLU A N 1
ATOM 1393 C CA . GLU A 1 170 ? 7.050 7.821 20.320 1.00 12.65 196 GLU A CA 1
ATOM 1394 C C . GLU A 1 170 ? 6.371 9.183 20.100 1.00 12.03 196 GLU A C 1
ATOM 1395 O O . GLU A 1 170 ? 5.453 9.299 19.271 1.00 12.06 196 GLU A O 1
ATOM 1401 N N . HIS A 1 171 ? 6.811 10.205 20.826 1.00 11.92 197 HIS A N 1
ATOM 1402 C CA . HIS A 1 171 ? 6.364 11.578 20.628 1.00 11.80 197 HIS A CA 1
ATOM 1403 C C . HIS A 1 171 ? 7.079 12.263 19.528 1.00 11.32 197 HIS A C 1
ATOM 1404 O O . HIS A 1 171 ? 8.321 12.384 19.641 1.00 14.14 197 HIS A O 1
ATOM 1411 N N . VAL A 1 172 ? 6.388 12.620 18.453 1.00 11.05 198 VAL A N 1
ATOM 1412 C CA . VAL A 1 172 ? 6.880 13.445 17.383 1.00 11.08 198 VAL A CA 1
ATOM 1413 C C . VAL A 1 172 ? 6.427 14.871 17.608 1.00 10.80 198 VAL A C 1
ATOM 1414 O O . VAL A 1 172 ? 5.220 15.122 17.693 1.00 10.65 198 VAL A O 1
ATOM 1418 N N . LEU A 1 173 ? 7.355 15.786 17.793 1.00 10.78 199 LEU A N 1
ATOM 1419 C CA . LEU A 1 173 ? 7.025 17.162 18.097 1.00 10.54 199 LEU A CA 1
ATOM 1420 C C . LEU A 1 173 ? 6.564 17.865 16.843 1.00 10.00 199 LEU A C 1
ATOM 1421 O O . LEU A 1 173 ? 7.310 17.969 15.877 1.00 10.76 199 LEU A O 1
ATOM 1426 N N . PHE A 1 174 ? 5.338 18.397 16.866 1.00 9.49 200 PHE A N 1
ATOM 1427 C CA . PHE A 1 174 ? 4.814 19.150 15.750 1.00 9.28 200 PHE A CA 1
ATOM 1428 C C . PHE A 1 174 ? 5.192 20.624 15.983 1.00 9.14 200 PHE A C 1
ATOM 1429 O O . PHE A 1 174 ? 4.954 21.188 17.027 1.00 9.41 200 PHE A O 1
ATOM 1437 N N . THR A 1 175 ? 5.783 21.228 14.944 1.00 9.06 201 THR A N 1
ATOM 1438 C CA . THR A 1 175 ? 6.262 22.609 15.085 1.00 9.94 201 THR A CA 1
ATOM 1439 C C . THR A 1 175 ? 5.106 23.564 15.304 1.00 9.65 201 THR A C 1
ATOM 1440 O O . THR A 1 175 ? 4.097 23.529 14.614 1.00 9.89 201 THR A O 1
ATOM 1444 N N . ALA A 1 176 ? 5.307 24.455 16.236 1.00 10.10 202 ALA A N 1
ATOM 1445 C CA . ALA A 1 176 ? 4.422 25.577 16.555 1.00 10.75 202 ALA A CA 1
ATOM 1446 C C . ALA A 1 176 ? 5.291 26.775 16.875 1.00 11.26 202 ALA A C 1
ATOM 1447 O O . ALA A 1 176 ? 6.461 26.638 17.234 1.00 11.62 202 ALA A O 1
ATOM 1449 N N . CYS A 1 177 ? 4.655 27.962 16.900 1.00 12.67 203 CYS A N 1
ATOM 1450 C CA . CYS A 1 177 ? 5.425 29.167 17.118 1.00 13.77 203 CYS A CA 1
ATOM 1451 C C . CYS A 1 177 ? 6.172 29.067 18.439 1.00 13.91 203 CYS A C 1
ATOM 1452 O O . CYS A 1 177 ? 7.335 29.507 18.550 1.00 16.71 203 CYS A O 1
ATOM 1455 N N . HIS A 1 178 ? 5.586 28.483 19.485 1.00 13.29 204 HIS A N 1
ATOM 1456 C CA . HIS A 1 178 ? 6.148 28.452 20.785 1.00 12.99 204 HIS A CA 1
ATOM 1457 C C . HIS A 1 178 ? 7.297 27.474 20.956 1.00 13.26 204 HIS A C 1
ATOM 1458 O O . HIS A 1 178 ? 7.998 27.522 21.959 1.00 15.16 204 HIS A O 1
ATOM 1465 N N . ASN A 1 179 ? 7.476 26.552 20.004 1.00 11.95 205 ASN A N 1
ATOM 1466 C CA . ASN A 1 179 ? 8.492 25.499 20.127 1.00 11.97 205 ASN A CA 1
ATOM 1467 C C . ASN A 1 179 ? 9.505 25.484 18.983 1.00 11.88 205 ASN A C 1
ATOM 1468 O O . ASN A 1 179 ? 10.419 24.660 19.012 1.00 12.40 205 ASN A O 1
ATOM 1473 N N . GLN A 1 180 ? 9.421 26.390 18.035 1.00 12.09 206 GLN A N 1
ATOM 1474 C CA . GLN A 1 180 ? 10.179 26.278 16.812 1.00 13.09 206 GLN A CA 1
ATOM 1475 C C . GLN A 1 180 ? 11.669 26.434 16.972 1.00 13.19 206 GLN A C 1
ATOM 1476 O O . GLN A 1 180 ? 12.386 25.965 16.101 1.00 14.05 206 GLN A O 1
ATOM 1482 N N . HIS A 1 181 ? 12.120 27.042 18.062 1.00 13.64 207 HIS A N 1
ATOM 1483 C CA . HIS A 1 181 ? 13.552 27.197 18.270 1.00 14.30 207 HIS A CA 1
ATOM 1484 C C . HIS A 1 181 ? 14.152 26.154 19.155 1.00 14.77 207 HIS A C 1
ATOM 1485 O O . HIS A 1 181 ? 15.377 26.149 19.393 1.00 16.36 207 HIS A O 1
ATOM 1492 N N . LEU A 1 182 ? 13.337 25.256 19.690 1.00 14.63 208 LEU A N 1
ATOM 1493 C CA . LEU A 1 182 ? 13.817 24.304 20.668 1.00 15.78 208 LEU A CA 1
ATOM 1494 C C . LEU A 1 182 ? 14.673 23.207 20.088 1.00 15.03 208 LEU A C 1
ATOM 1495 O O . LEU A 1 182 ? 14.306 22.532 19.145 1.00 14.44 208 LEU A O 1
ATOM 1500 N N . GLN A 1 183 ? 15.839 23.021 20.708 1.00 17.32 209 GLN A N 1
ATOM 1501 C CA . GLN A 1 183 ? 16.656 21.888 20.399 1.00 18.23 209 GLN A CA 1
ATOM 1502 C C . GLN A 1 183 ? 16.175 20.692 21.202 1.00 18.77 209 GLN A C 1
ATOM 1503 O O . GLN A 1 183 ? 16.023 20.783 22.401 1.00 22.26 209 GLN A O 1
ATOM 1509 N N . LEU A 1 184 ? 15.928 19.579 20.521 1.00 19.94 210 LEU A N 1
ATOM 1510 C CA . LEU A 1 184 ? 15.452 18.338 21.162 1.00 21.66 210 LEU A CA 1
ATOM 1511 C C . LEU A 1 184 ? 16.639 17.395 21.422 1.00 22.25 210 LEU A C 1
ATOM 1512 O O . LEU A 1 184 ? 17.623 17.397 20.675 1.00 26.17 210 LEU A O 1
ATOM 1517 N N . GLN A 1 185 ? 16.524 16.571 22.442 1.00 25.71 211 GLN A N 1
ATOM 1518 C CA . GLN A 1 185 ? 17.496 15.505 22.723 1.00 28.98 211 GLN A CA 1
ATOM 1519 C C . GLN A 1 185 ? 17.331 14.405 21.703 1.00 30.93 211 GLN A C 1
ATOM 1520 O O . GLN A 1 185 ? 16.194 13.814 21.617 1.00 28.84 211 GLN A O 1
ATOM 1522 N N . PRO A 1 186 ? 18.428 14.089 20.982 1.00 29.86 212 PRO A N 1
ATOM 1523 C CA . PRO A 1 186 ? 18.369 12.974 20.056 1.00 32.81 212 PRO A CA 1
ATOM 1524 C C . PRO A 1 186 ? 17.863 11.757 20.861 1.00 33.17 212 PRO A C 1
ATOM 1525 O O . PRO A 1 186 ? 18.274 11.578 22.019 1.00 37.17 212 PRO A O 1
ATOM 1529 N N . PRO A 1 187 ? 17.037 10.879 20.279 1.00 33.90 213 PRO A N 1
ATOM 1530 C CA . PRO A 1 187 ? 16.612 10.727 18.932 1.00 30.81 213 PRO A CA 1
ATOM 1531 C C . PRO A 1 187 ? 15.240 11.340 18.757 1.00 27.66 213 PRO A C 1
ATOM 1532 O O . PRO A 1 187 ? 14.524 10.852 17.881 1.00 27.49 213 PRO A O 1
ATOM 1536 N N . ARG A 1 188 ? 14.850 12.338 19.573 1.00 23.54 214 ARG A N 1
ATOM 1537 C CA . ARG A 1 188 ? 13.548 12.941 19.344 1.00 22.74 214 ARG A CA 1
ATOM 1538 C C . ARG A 1 188 ? 13.482 13.623 18.013 1.00 20.47 214 ARG A C 1
ATOM 1539 O O . ARG A 1 188 ? 14.464 14.189 17.547 1.00 23.32 214 ARG A O 1
ATOM 1543 N N . ARG A 1 189 ? 12.328 13.507 17.369 1.00 17.24 215 ARG A N 1
ATOM 1544 C CA . ARG A 1 189 ? 12.045 13.905 16.032 1.00 19.04 215 ARG A CA 1
ATOM 1545 C C . ARG A 1 189 ? 10.921 15.010 16.001 1.00 15.07 215 ARG A C 1
ATOM 1546 O O . ARG A 1 189 ? 10.083 15.047 16.872 1.00 14.45 215 ARG A O 1
ATOM 1554 N N . ARG A 1 190 ? 10.865 15.770 14.913 1.00 15.76 216 ARG A N 1
ATOM 1555 C CA . ARG A 1 190 ? 9.855 16.784 14.603 1.00 15.07 216 ARG A CA 1
ATOM 1556 C C . ARG A 1 190 ? 9.055 16.440 13.342 1.00 15.36 216 ARG A C 1
ATOM 1557 O O . ARG A 1 190 ? 9.545 15.823 12.358 1.00 18.90 216 ARG A O 1
ATOM 1565 N N . LEU A 1 191 ? 7.829 16.853 13.279 1.00 13.04 217 LEU A N 1
ATOM 1566 C CA . LEU A 1 191 ? 7.049 17.017 12.066 1.00 12.30 217 LEU A CA 1
ATOM 1567 C C . LEU A 1 191 ? 6.881 18.522 11.926 1.00 11.34 217 LEU A C 1
ATOM 1568 O O . LEU A 1 191 ? 6.301 19.158 12.792 1.00 11.03 217 LEU A O 1
ATOM 1573 N N . HIS A 1 192 ? 7.427 19.084 10.850 1.00 11.05 218 HIS A N 1
ATOM 1574 C CA . HIS A 1 192 ? 7.563 20.530 10.802 1.00 11.01 218 HIS A CA 1
ATOM 1575 C C . HIS A 1 192 ? 6.280 21.249 10.436 1.00 11.08 218 HIS A C 1
ATOM 1576 O O . HIS A 1 192 ? 6.122 22.434 10.758 1.00 12.61 218 HIS A O 1
ATOM 1583 N N . SER A 1 193 ? 5.386 20.590 9.725 1.00 11.09 219 SER A N 1
ATOM 1584 C CA . SER A 1 193 ? 4.091 21.087 9.246 1.00 10.46 219 SER A CA 1
ATOM 1585 C C . SER A 1 193 ? 3.439 19.881 8.568 1.00 10.20 219 SER A C 1
ATOM 1586 O O . SER A 1 193 ? 4.077 18.850 8.360 1.00 10.35 219 SER A O 1
ATOM 1589 N N . TRP A 1 194 ? 2.167 19.996 8.214 1.00 10.34 220 TRP A N 1
ATOM 1590 C CA . TRP A 1 194 ? 1.533 18.906 7.494 1.00 10.12 220 TRP A CA 1
ATOM 1591 C C . TRP A 1 194 ? 2.031 18.770 6.060 1.00 10.32 220 TRP A C 1
ATOM 1592 O O . TRP A 1 194 ? 1.810 17.723 5.454 1.00 11.64 220 TRP A O 1
ATOM 1603 N N . ALA A 1 195 ? 2.701 19.789 5.506 1.00 10.71 221 ALA A N 1
ATOM 1604 C CA . ALA A 1 195 ? 3.359 19.687 4.221 1.00 11.00 221 ALA A CA 1
ATOM 1605 C C . ALA A 1 195 ? 4.591 18.796 4.292 1.00 11.13 221 ALA A C 1
ATOM 1606 O O . ALA A 1 195 ? 4.996 18.264 3.248 1.00 12.28 221 ALA A O 1
ATOM 1608 N N . ASP A 1 196 ? 5.188 18.668 5.459 1.00 11.07 222 ASP A N 1
ATOM 1609 C CA . ASP A 1 196 ? 6.347 17.795 5.699 1.00 11.33 222 ASP A CA 1
ATOM 1610 C C . ASP A 1 196 ? 5.934 16.329 5.532 1.00 11.77 222 ASP A C 1
ATOM 1611 O O . ASP A 1 196 ? 4.728 16.034 5.407 1.00 12.61 222 ASP A O 1
ATOM 1616 N N . ASP A 1 197 ? 6.916 15.453 5.512 1.00 12.41 223 ASP A N 1
ATOM 1617 C CA . ASP A 1 197 ? 6.653 14.068 5.106 1.00 12.76 223 ASP A CA 1
ATOM 1618 C C . ASP A 1 197 ? 6.215 13.205 6.278 1.00 12.69 223 ASP A C 1
ATOM 1619 O O . ASP A 1 197 ? 6.968 12.438 6.868 1.00 13.66 223 ASP A O 1
ATOM 1624 N N . TRP A 1 198 ? 4.937 13.335 6.619 1.00 12.42 224 TRP A N 1
ATOM 1625 C CA . TRP A 1 198 ? 4.364 12.539 7.723 1.00 12.64 224 TRP A CA 1
ATOM 1626 C C . TRP A 1 198 ? 4.264 11.071 7.384 1.00 12.94 224 TRP A C 1
ATOM 1627 O O . TRP A 1 198 ? 4.405 10.238 8.283 1.00 13.35 224 TRP A O 1
ATOM 1638 N N . LYS A 1 199 ? 4.056 10.741 6.117 1.00 13.17 225 LYS A N 1
ATOM 1639 C CA . LYS A 1 199 ? 3.989 9.317 5.741 1.00 13.89 225 LYS A CA 1
ATOM 1640 C C . LYS A 1 199 ? 5.279 8.604 6.067 1.00 14.53 225 LYS A C 1
ATOM 1641 O O . LYS A 1 199 ? 5.285 7.463 6.536 1.00 15.44 225 LYS A O 1
ATOM 1647 N N . ALA A 1 200 ? 6.402 9.279 5.871 1.00 15.11 226 ALA A N 1
ATOM 1648 C CA . ALA A 1 200 ? 7.690 8.659 6.180 1.00 15.55 226 ALA A CA 1
ATOM 1649 C C . ALA A 1 200 ? 7.862 8.382 7.659 1.00 15.98 226 ALA A C 1
ATOM 1650 O O . ALA A 1 200 ? 8.428 7.358 8.060 1.00 17.11 226 ALA A O 1
ATOM 1652 N N . ILE A 1 201 ? 7.341 9.308 8.489 1.00 14.90 227 ILE A N 1
ATOM 1653 C CA . ILE A 1 201 ? 7.368 9.079 9.915 1.00 15.65 227 ILE A CA 1
ATOM 1654 C C . ILE A 1 201 ? 6.544 7.854 10.308 1.00 14.88 227 ILE A C 1
ATOM 1655 O O . ILE A 1 201 ? 7.017 6.978 11.052 1.00 16.47 227 ILE A O 1
ATOM 1660 N N . LEU A 1 202 ? 5.318 7.785 9.818 1.00 14.03 228 LEU A N 1
ATOM 1661 C CA . LEU A 1 202 ? 4.493 6.581 10.088 1.00 14.31 228 LEU A CA 1
ATOM 1662 C C . LEU A 1 202 ? 5.203 5.334 9.604 1.00 15.13 228 LEU A C 1
ATOM 1663 O O . LEU A 1 202 ? 5.244 4.341 10.333 1.00 16.46 228 LEU A O 1
ATOM 1668 N N . ASP A 1 203 ? 5.714 5.357 8.377 1.00 15.86 229 ASP A N 1
ATOM 1669 C CA . ASP A 1 203 ? 6.283 4.129 7.759 1.00 16.64 229 ASP A CA 1
ATOM 1670 C C . ASP A 1 203 ? 7.481 3.639 8.585 1.00 17.64 229 ASP A C 1
ATOM 1671 O O . ASP A 1 203 ? 7.694 2.430 8.648 1.00 20.09 229 ASP A O 1
ATOM 1676 N N . SER A 1 204 ? 8.239 4.537 9.202 1.00 18.94 230 SER A N 1
ATOM 1677 C CA . SER A 1 204 ? 9.343 4.157 10.046 1.00 18.90 230 SER A CA 1
ATOM 1678 C C . SER A 1 204 ? 8.986 3.344 11.274 1.00 19.42 230 SER A C 1
ATOM 1679 O O . SER A 1 204 ? 9.873 2.734 11.906 1.00 22.03 230 SER A O 1
ATOM 1682 N N . LYS A 1 205 ? 7.686 3.339 11.610 1.00 19.23 231 LYS A N 1
ATOM 1683 C CA . LYS A 1 205 ? 7.202 2.618 12.778 1.00 20.06 231 LYS A CA 1
ATOM 1684 C C . LYS A 1 205 ? 6.531 1.337 12.400 1.00 21.68 231 LYS A C 1
ATOM 1685 O O . LYS A 1 205 ? 6.151 0.586 13.308 1.00 24.95 231 LYS A O 1
ATOM 1691 N N . ARG A 1 206 ? 6.325 1.092 11.117 1.00 22.39 232 ARG A N 1
ATOM 1692 C CA . ARG A 1 206 ? 5.624 -0.113 10.676 1.00 24.94 232 ARG A CA 1
ATOM 1693 C C . ARG A 1 206 ? 6.548 -1.329 10.698 1.00 29.17 232 ARG A C 1
ATOM 1694 O O . ARG A 1 206 ? 7.738 -1.174 10.579 1.00 30.81 232 ARG A O 1
ATOM 1702 N N . PRO A 1 207 ? 5.971 -2.545 10.785 1.00 34.25 233 PRO A N 1
ATOM 1703 C CA . PRO A 1 207 ? 6.739 -3.787 10.797 1.00 37.73 233 PRO A CA 1
ATOM 1704 C C . PRO A 1 207 ? 7.594 -3.945 9.550 1.00 40.44 233 PRO A C 1
ATOM 1705 O O . PRO A 1 207 ? 8.648 -4.603 9.595 1.00 46.10 233 PRO A O 1
#

B-factor: mean 18.62, std 9.7, range [8.08, 71.06]

InterPro domains:
  IPR010708 5'(3')-deoxyribonucleotidase [PF06941] (38-224)
  IPR023214 HAD superfamily [G3DSA:3.40.50.1000] (39-221)
  IPR036412 HAD-like superfamily [SSF56784] (37-226)

GO terms:
  GO:0008253 5'-nucleotidase activity (F, IDA)
  GO:0008254 3'-nucleotidase activity (F, IDA)
  GO:0046038 GMP catabolic process (P, IDA)
  GO:0046045 TMP catabolic process (P, IDA)
  GO:0046050 UMP catabolic process (P, IDA)
  GO:0046055 dGMP catabolic process (P, IDA)
  GO:0046074 dTMP catabolic process (P, IDA)
  GO:0046079 dUMP catabolic process (P, IDA)
  GO:0005739 mitochondrion (C, TAS)
  GO:0008252 nucleotidase activity (F, TAS)
  GO:0006260 DNA replication (P, TAS)
  GO:0009223 pyrimidine deoxyribonucleotide catabolic process (P, TAS)
  GO:0005739 mitochondrion (C, HTP)
  GO:0005759 mitochondrial matrix (C, TAS)